Protein AF-L1KIN3-F1 (afdb_monomer_lite)

pLDDT: mean 89.86, std 9.61, range [47.56, 98.25]

Structure (mmCIF, N/CA/C/O backbone):
data_AF-L1KIN3-F1
#
_entry.id   AF-L1KIN3-F1
#
loop_
_atom_site.group_PDB
_atom_site.id
_atom_site.type_symbol
_atom_site.label_atom_id
_atom_site.label_alt_id
_atom_site.label_comp_id
_atom_site.label_asym_id
_atom_site.label_entity_id
_atom_site.label_seq_id
_atom_site.pdbx_PDB_ins_code
_atom_site.Cartn_x
_atom_site.Cartn_y
_atom_site.Cartn_z
_atom_site.occupancy
_atom_site.B_iso_or_equiv
_atom_site.auth_seq_id
_atom_site.auth_comp_id
_atom_site.auth_asym_id
_atom_site.auth_atom_id
_atom_site.pdbx_PDB_model_num
ATOM 1 N N . MET A 1 1 ? 6.961 -9.153 -15.452 1.00 89.31 1 MET A N 1
ATOM 2 C CA . MET A 1 1 ? 6.261 -7.986 -14.865 1.00 89.31 1 MET A CA 1
ATOM 3 C C . MET A 1 1 ? 5.509 -8.461 -13.636 1.00 89.31 1 MET A C 1
ATOM 5 O O . MET A 1 1 ? 5.153 -9.629 -13.613 1.00 89.31 1 MET A O 1
ATOM 9 N N . GLY A 1 2 ? 5.300 -7.608 -12.638 1.00 93.62 2 GLY A N 1
ATOM 10 C CA . GLY A 1 2 ? 4.578 -7.949 -11.410 1.00 93.62 2 GLY A CA 1
ATOM 11 C C . GLY A 1 2 ? 3.901 -6.726 -10.807 1.00 93.62 2 GLY A C 1
ATOM 12 O O . GLY A 1 2 ? 4.064 -5.620 -11.325 1.00 93.62 2 GLY A O 1
ATOM 13 N N . LEU A 1 3 ? 3.156 -6.924 -9.722 1.00 95.62 3 LEU A N 1
ATOM 14 C CA . LEU A 1 3 ? 2.442 -5.856 -9.015 1.00 95.62 3 LEU A CA 1
ATOM 15 C C . LEU A 1 3 ? 3.084 -5.585 -7.653 1.00 95.62 3 LEU A C 1
ATOM 17 O O . LEU A 1 3 ? 3.483 -6.518 -6.965 1.00 95.62 3 LEU A O 1
ATOM 21 N N . CYS A 1 4 ? 3.173 -4.317 -7.254 1.00 94.62 4 CYS A N 1
ATOM 22 C CA . CYS A 1 4 ? 3.754 -3.900 -5.978 1.00 94.62 4 CYS A CA 1
ATOM 23 C C . CYS A 1 4 ? 2.910 -2.772 -5.364 1.00 94.62 4 CYS A C 1
ATOM 25 O O . CYS A 1 4 ? 2.928 -1.650 -5.865 1.00 94.62 4 CYS A O 1
ATOM 27 N N . SER A 1 5 ? 2.147 -3.050 -4.305 1.00 93.31 5 SER A N 1
ATOM 28 C CA . SER A 1 5 ? 1.180 -2.096 -3.734 1.00 93.31 5 SER A CA 1
ATOM 29 C C . SER A 1 5 ? 0.993 -2.269 -2.222 1.00 93.31 5 SER A C 1
ATOM 31 O O . SER A 1 5 ? 1.388 -3.279 -1.642 1.00 93.31 5 SER A O 1
ATOM 33 N N . ASP A 1 6 ? 0.371 -1.275 -1.584 1.00 91.81 6 ASP A N 1
ATOM 34 C CA . ASP A 1 6 ? -0.188 -1.406 -0.231 1.00 91.81 6 ASP A CA 1
ATOM 35 C C . ASP A 1 6 ? -1.446 -2.298 -0.181 1.00 91.81 6 ASP A C 1
ATOM 37 O O . ASP A 1 6 ? -1.851 -2.807 0.862 1.00 91.81 6 ASP A O 1
ATOM 41 N N . SER A 1 7 ? -2.074 -2.535 -1.327 1.00 93.19 7 SER A N 1
ATOM 42 C CA . SER A 1 7 ? -3.281 -3.353 -1.405 1.00 93.19 7 SER A CA 1
ATOM 43 C C . SER A 1 7 ? -3.020 -4.809 -0.974 1.00 93.19 7 SER A C 1
ATOM 45 O O . SER A 1 7 ? -1.890 -5.297 -1.119 1.00 93.19 7 SER A O 1
ATOM 47 N N . PRO A 1 8 ? -4.037 -5.531 -0.465 1.00 95.06 8 PRO A N 1
ATOM 48 C CA . PRO A 1 8 ? -3.860 -6.921 -0.065 1.00 95.06 8 PRO A CA 1
ATOM 49 C C . PRO A 1 8 ? -3.711 -7.853 -1.282 1.00 95.06 8 PRO A C 1
ATOM 51 O O . PRO A 1 8 ? -3.998 -7.488 -2.428 1.00 95.06 8 PRO A O 1
ATOM 54 N N . LEU A 1 9 ? -3.162 -9.045 -1.038 1.00 95.88 9 LEU A N 1
ATOM 55 C CA . LEU A 1 9 ? -2.659 -9.943 -2.084 1.00 95.88 9 LEU A CA 1
ATOM 56 C C . LEU A 1 9 ? -3.759 -10.396 -3.052 1.00 95.88 9 LEU A C 1
ATOM 58 O O . LEU A 1 9 ? -3.545 -10.433 -4.264 1.00 95.88 9 LEU A O 1
ATOM 62 N N . GLU A 1 10 ? -4.921 -10.757 -2.525 1.00 94.62 10 GLU A N 1
ATOM 63 C CA . GLU A 1 10 ? -6.049 -11.289 -3.285 1.00 94.62 10 GLU A CA 1
ATOM 64 C C . GLU A 1 10 ? -6.550 -10.267 -4.310 1.00 94.62 10 GLU A C 1
ATOM 66 O O . GLU A 1 10 ? -6.712 -10.592 -5.484 1.00 94.62 10 GLU A O 1
ATOM 71 N N . GLN A 1 11 ? -6.682 -9.008 -3.898 1.00 94.56 11 GLN A N 1
ATOM 72 C CA . GLN A 1 11 ? -7.136 -7.910 -4.748 1.00 94.56 11 GLN A CA 1
ATOM 73 C C . GLN A 1 11 ? -6.124 -7.611 -5.858 1.00 94.56 11 GLN A C 1
ATOM 75 O O . GLN A 1 11 ? -6.509 -7.347 -6.996 1.00 94.56 11 GLN A O 1
ATOM 80 N N . LEU A 1 12 ? -4.825 -7.696 -5.555 1.00 95.81 12 LEU A N 1
ATOM 81 C CA . LEU A 1 12 ? -3.773 -7.535 -6.560 1.00 95.81 12 LEU A CA 1
ATOM 82 C C . LEU A 1 12 ? -3.743 -8.695 -7.555 1.00 95.81 12 LEU A C 1
ATOM 84 O O . LEU A 1 12 ? -3.557 -8.460 -8.746 1.00 95.81 12 LEU A O 1
ATOM 88 N N . ARG A 1 13 ? -3.957 -9.935 -7.108 1.00 95.06 13 ARG A N 1
ATOM 89 C CA . ARG A 1 13 ? -4.065 -11.094 -8.006 1.00 95.06 13 ARG A CA 1
ATOM 90 C C . ARG A 1 13 ? -5.257 -10.955 -8.950 1.00 95.06 13 ARG A C 1
ATOM 92 O O . ARG A 1 13 ? -5.101 -11.147 -10.155 1.00 95.06 13 ARG A O 1
ATOM 99 N N . ASP A 1 14 ? -6.414 -10.561 -8.425 1.00 93.50 14 ASP A N 1
ATOM 100 C CA . ASP A 1 14 ? -7.606 -10.317 -9.238 1.00 93.50 14 ASP A CA 1
ATOM 101 C C . ASP A 1 14 ? -7.396 -9.183 -10.242 1.00 93.50 14 ASP A C 1
ATOM 103 O O . ASP A 1 14 ? -7.720 -9.336 -11.423 1.00 93.50 14 ASP A O 1
ATOM 107 N N . PHE A 1 15 ? -6.789 -8.076 -9.806 1.00 93.25 15 PHE A N 1
ATOM 108 C CA . PHE A 1 15 ? -6.446 -6.970 -10.693 1.00 93.25 15 PHE A CA 1
ATOM 109 C C . PHE A 1 15 ? -5.459 -7.398 -11.787 1.00 93.25 15 PHE A C 1
ATOM 111 O O . PHE A 1 15 ? -5.701 -7.134 -12.962 1.00 93.25 15 PHE A O 1
ATOM 118 N N . GLY A 1 16 ? -4.385 -8.110 -11.434 1.00 94.44 16 GLY A N 1
ATOM 119 C CA . GLY A 1 16 ? -3.384 -8.604 -12.383 1.00 94.44 16 GLY A CA 1
ATOM 120 C C . GLY A 1 16 ? -3.983 -9.516 -13.452 1.00 94.44 16 GLY A C 1
ATOM 121 O O . GLY A 1 16 ? -3.697 -9.348 -14.639 1.00 94.44 16 GLY A O 1
ATOM 122 N N . ARG A 1 17 ? -4.896 -10.410 -13.059 1.00 94.62 17 ARG A N 1
ATOM 123 C CA . ARG A 1 17 ? -5.674 -11.229 -13.997 1.00 94.62 17 ARG A CA 1
ATOM 124 C C . ARG A 1 17 ? -6.559 -10.370 -14.901 1.00 94.62 17 ARG A C 1
ATOM 126 O O . ARG A 1 17 ? -6.579 -10.580 -16.113 1.00 94.62 17 ARG A O 1
ATOM 133 N N . HIS A 1 18 ? -7.250 -9.372 -14.345 1.00 92.81 18 HIS A N 1
ATOM 134 C CA . HIS A 1 18 ? -8.103 -8.455 -15.109 1.00 92.81 18 HIS A CA 1
ATOM 135 C C . HIS A 1 18 ? -7.325 -7.704 -16.202 1.00 92.81 18 HIS A C 1
ATOM 137 O O . HIS A 1 18 ? -7.798 -7.599 -17.336 1.00 92.81 18 HIS A O 1
ATOM 143 N N . ILE A 1 19 ? -6.103 -7.255 -15.899 1.00 92.00 19 ILE A N 1
ATOM 144 C CA . ILE A 1 19 ? -5.209 -6.596 -16.867 1.00 92.00 19 ILE A CA 1
ATOM 145 C C . ILE A 1 19 ? -4.355 -7.578 -17.688 1.00 92.00 19 ILE A C 1
ATOM 147 O O . ILE A 1 19 ? -3.466 -7.152 -18.422 1.00 92.00 19 ILE A O 1
ATOM 151 N N . ARG A 1 20 ? -4.645 -8.884 -17.607 1.00 93.81 20 ARG A N 1
ATOM 152 C CA . ARG A 1 20 ? -4.018 -9.960 -18.394 1.00 93.81 20 ARG A CA 1
ATOM 153 C C . ARG A 1 20 ? -2.513 -10.140 -18.152 1.00 93.81 20 ARG A C 1
ATOM 155 O O . ARG A 1 20 ? -1.783 -10.475 -19.082 1.00 93.81 20 ARG A O 1
ATOM 162 N N . LEU A 1 21 ? -2.046 -9.956 -16.915 1.00 92.31 21 LEU A N 1
ATOM 163 C CA . LEU A 1 21 ? -0.686 -10.363 -16.524 1.00 92.31 21 LEU A CA 1
ATOM 164 C C . LEU A 1 21 ? -0.515 -11.889 -16.447 1.00 92.31 21 LEU A C 1
ATOM 166 O O . LEU A 1 21 ? 0.617 -12.359 -16.502 1.00 92.31 21 LEU A O 1
ATOM 170 N N . GLY A 1 22 ? -1.616 -12.631 -16.330 1.00 92.94 22 GLY A N 1
ATOM 171 C CA . GLY A 1 22 ? -1.650 -14.088 -16.203 1.00 92.94 22 GLY A CA 1
ATOM 172 C C . GLY A 1 22 ? -2.675 -14.528 -15.160 1.00 92.94 22 GLY A C 1
ATOM 173 O O . GLY A 1 22 ? -3.383 -13.698 -14.579 1.00 92.94 22 GLY A O 1
ATOM 174 N N . GLU A 1 23 ? -2.749 -15.827 -14.914 1.00 91.81 23 GLU A N 1
ATOM 175 C CA . GLU A 1 23 ? -3.455 -16.385 -13.760 1.00 91.81 23 GLU A CA 1
ATOM 176 C C . GLU A 1 23 ? -2.693 -16.091 -12.450 1.00 91.81 23 GLU A C 1
ATOM 178 O O . GLU A 1 23 ? -1.485 -15.817 -12.464 1.00 91.81 23 GLU A O 1
ATOM 183 N N . PRO A 1 24 ? -3.365 -16.130 -11.281 1.00 83.88 24 PRO A N 1
ATOM 184 C CA . PRO A 1 24 ? -2.678 -16.044 -9.994 1.00 83.88 24 PRO A CA 1
ATOM 185 C C . PRO A 1 24 ? -1.533 -17.068 -9.914 1.00 83.88 24 PRO A C 1
ATOM 187 O O . PRO A 1 24 ? -1.736 -18.221 -10.279 1.00 83.88 24 PRO A O 1
ATOM 190 N N . ALA A 1 25 ? -0.367 -16.652 -9.402 1.00 82.56 25 ALA A N 1
ATOM 191 C CA . ALA A 1 25 ? 0.921 -17.373 -9.397 1.00 82.56 25 ALA A CA 1
ATOM 192 C C . ALA A 1 25 ? 1.778 -17.293 -10.680 1.00 82.56 25 ALA A C 1
ATOM 194 O O . ALA A 1 25 ? 2.958 -17.636 -10.614 1.00 82.56 25 ALA A O 1
ATOM 195 N N . GLU A 1 26 ? 1.263 -16.795 -11.811 1.00 89.88 26 GLU A N 1
ATOM 196 C CA . GLU A 1 26 ? 2.063 -16.628 -13.045 1.00 89.88 26 GLU A CA 1
ATOM 197 C C . GLU A 1 26 ? 2.862 -15.315 -13.087 1.00 89.88 26 GLU A C 1
ATOM 199 O O . GLU A 1 26 ? 3.777 -15.151 -13.895 1.00 89.88 26 GLU A O 1
ATOM 204 N N . PHE A 1 27 ? 2.543 -14.375 -12.199 1.00 92.88 27 PHE A N 1
ATOM 205 C CA . PHE A 1 27 ? 3.253 -13.110 -12.044 1.00 92.88 27 PHE A CA 1
ATOM 206 C C . PHE A 1 27 ? 3.533 -12.833 -10.561 1.00 92.88 27 PHE A C 1
ATOM 208 O O . PHE A 1 27 ? 2.703 -13.154 -9.708 1.00 92.88 27 PHE A O 1
ATOM 215 N N . PRO A 1 28 ? 4.685 -12.222 -10.226 1.00 93.50 28 PRO A N 1
ATOM 216 C CA . PRO A 1 28 ? 5.005 -11.898 -8.847 1.00 93.50 28 PRO A CA 1
ATOM 217 C C . PRO A 1 28 ? 4.139 -10.749 -8.322 1.00 93.50 28 PRO A C 1
ATOM 219 O O . PRO A 1 28 ? 3.861 -9.775 -9.033 1.00 93.50 28 PRO A O 1
ATOM 222 N N . VAL A 1 29 ? 3.774 -10.834 -7.044 1.00 96.12 29 VAL A N 1
ATOM 223 C CA . VAL A 1 29 ? 3.043 -9.792 -6.318 1.00 96.12 29 VAL A CA 1
ATOM 224 C C . VAL A 1 29 ? 3.771 -9.454 -5.024 1.00 96.12 29 VAL A C 1
ATOM 226 O O . VAL A 1 29 ? 4.114 -10.333 -4.242 1.00 96.12 29 VAL A O 1
ATOM 229 N N . VAL A 1 30 ? 3.968 -8.166 -4.773 1.00 95.56 30 VAL A N 1
ATOM 230 C CA . VAL A 1 30 ? 4.396 -7.605 -3.492 1.00 95.56 30 VAL A CA 1
ATOM 231 C C . VAL A 1 30 ? 3.216 -6.804 -2.939 1.00 95.56 30 VAL A C 1
ATOM 233 O O . VAL A 1 30 ? 2.854 -5.758 -3.473 1.00 95.56 30 VAL A O 1
ATOM 236 N N . ALA A 1 31 ? 2.577 -7.327 -1.900 1.00 95.50 31 ALA A N 1
ATOM 237 C CA . ALA A 1 31 ? 1.342 -6.814 -1.317 1.00 95.50 31 ALA A CA 1
ATOM 238 C C . ALA A 1 31 ? 1.585 -6.196 0.066 1.00 95.50 31 ALA A C 1
ATOM 240 O O . ALA A 1 31 ? 2.647 -6.388 0.671 1.00 95.50 31 ALA A O 1
ATOM 241 N N . GLU A 1 32 ? 0.584 -5.477 0.579 1.00 94.38 32 GLU A N 1
ATOM 242 C CA . GLU A 1 32 ? 0.595 -4.893 1.930 1.00 94.38 32 GLU A CA 1
ATOM 243 C C . GLU A 1 32 ? 1.873 -4.090 2.204 1.00 94.38 32 GLU A C 1
ATOM 245 O O . GLU A 1 32 ? 2.539 -4.240 3.231 1.00 94.38 32 GLU A O 1
ATOM 250 N N . ASN A 1 33 ? 2.259 -3.297 1.205 1.00 91.88 33 ASN A N 1
ATOM 251 C CA . ASN A 1 33 ? 3.410 -2.408 1.206 1.00 91.88 33 ASN A CA 1
ATOM 252 C C . ASN A 1 33 ? 4.730 -3.159 1.430 1.00 91.88 33 ASN A C 1
ATOM 254 O O . ASN A 1 33 ? 5.670 -2.614 1.994 1.00 91.88 33 ASN A O 1
ATOM 258 N N . GLY A 1 34 ? 4.814 -4.414 0.981 1.00 93.19 34 GLY A N 1
ATOM 259 C CA . GLY A 1 34 ? 5.998 -5.263 1.103 1.00 93.19 34 GLY A CA 1
ATOM 260 C C . GLY A 1 34 ? 5.939 -6.302 2.218 1.00 93.19 34 GLY A C 1
ATOM 261 O O . GLY A 1 34 ? 6.861 -7.112 2.307 1.00 93.19 34 GLY A O 1
ATOM 262 N N . ASN A 1 35 ? 4.887 -6.325 3.039 1.00 94.06 35 ASN A N 1
ATOM 263 C CA . ASN A 1 35 ? 4.774 -7.281 4.145 1.00 94.06 35 ASN A CA 1
ATOM 264 C C . ASN A 1 35 ? 4.450 -8.700 3.677 1.00 94.06 35 ASN A C 1
ATOM 266 O O . ASN A 1 35 ? 4.802 -9.665 4.359 1.00 94.06 35 ASN A O 1
ATOM 270 N N . VAL A 1 36 ? 3.805 -8.832 2.520 1.00 95.88 36 VAL A N 1
ATOM 271 C CA . VAL A 1 36 ? 3.437 -10.112 1.914 1.00 95.88 36 VAL A CA 1
ATOM 272 C C . VAL A 1 36 ? 3.968 -10.141 0.489 1.00 95.88 36 VAL A C 1
ATOM 274 O O . VAL A 1 36 ? 3.872 -9.154 -0.235 1.00 95.88 36 VAL A O 1
ATOM 277 N N . ALA A 1 37 ? 4.522 -11.271 0.068 1.00 94.75 37 ALA A N 1
ATOM 278 C CA . ALA A 1 37 ? 4.912 -11.482 -1.317 1.00 94.75 37 ALA A CA 1
ATOM 279 C C . ALA A 1 37 ? 4.418 -12.836 -1.821 1.00 94.75 37 ALA A C 1
ATOM 281 O O . ALA A 1 37 ? 4.389 -13.810 -1.073 1.00 94.75 37 ALA A O 1
ATOM 282 N N . ASP A 1 38 ? 4.052 -12.886 -3.091 1.00 94.50 38 ASP A N 1
ATOM 283 C CA . ASP A 1 38 ? 3.778 -14.094 -3.855 1.00 94.50 38 ASP A CA 1
ATOM 284 C C . ASP A 1 38 ? 4.759 -14.145 -5.019 1.00 94.50 38 ASP A C 1
ATOM 286 O O . ASP A 1 38 ? 4.735 -13.283 -5.897 1.00 94.50 38 ASP A O 1
ATOM 290 N N . ILE A 1 39 ? 5.682 -15.100 -4.977 1.00 89.25 39 ILE A N 1
ATOM 291 C CA . ILE A 1 39 ? 6.779 -15.217 -5.940 1.00 89.25 39 ILE A CA 1
ATOM 292 C C . ILE A 1 39 ? 6.893 -16.681 -6.313 1.00 89.25 39 ILE A C 1
ATOM 294 O O . ILE A 1 39 ? 6.961 -17.533 -5.427 1.00 89.25 39 ILE A O 1
ATOM 298 N N . ASP A 1 40 ? 6.870 -16.969 -7.614 1.00 86.69 40 ASP A N 1
ATOM 299 C CA . ASP A 1 40 ? 6.848 -18.333 -8.153 1.00 86.69 40 ASP A CA 1
ATOM 300 C C . ASP A 1 40 ? 5.709 -19.184 -7.546 1.00 86.69 40 ASP A C 1
ATOM 302 O O . ASP A 1 40 ? 5.870 -20.364 -7.229 1.00 86.69 40 ASP A O 1
ATOM 306 N N . GLY A 1 41 ? 4.559 -18.541 -7.304 1.00 88.44 41 GLY A N 1
ATOM 307 C CA . GLY A 1 41 ? 3.372 -19.131 -6.678 1.00 88.44 41 GLY A CA 1
ATOM 308 C C . GLY A 1 41 ? 3.484 -19.421 -5.180 1.00 88.44 41 GLY A C 1
ATOM 309 O O . GLY A 1 41 ? 2.577 -20.026 -4.601 1.00 88.44 41 GLY A O 1
ATOM 310 N N . GLN A 1 42 ? 4.583 -19.025 -4.539 1.00 91.88 42 GLN A N 1
ATOM 311 C CA . GLN A 1 42 ? 4.804 -19.213 -3.110 1.00 91.88 42 GLN A CA 1
ATOM 312 C C . GLN A 1 42 ? 4.473 -17.935 -2.348 1.00 91.88 42 GLN A C 1
ATOM 314 O O . GLN A 1 42 ? 5.221 -16.955 -2.386 1.00 91.88 42 GLN A O 1
ATOM 319 N N . VAL A 1 43 ? 3.386 -17.984 -1.577 1.00 95.19 43 VAL A N 1
ATOM 320 C CA . VAL A 1 43 ? 2.998 -16.868 -0.714 1.00 95.19 43 VAL A CA 1
ATOM 321 C C . VAL A 1 43 ? 3.788 -16.891 0.587 1.00 95.19 43 VAL A C 1
ATOM 323 O O . VAL A 1 43 ? 3.795 -17.887 1.310 1.00 95.19 43 VAL A O 1
ATOM 326 N N . ARG A 1 44 ? 4.419 -15.765 0.918 1.00 94.25 44 ARG A N 1
ATOM 327 C CA . ARG A 1 44 ? 5.220 -15.576 2.128 1.00 94.25 44 ARG A CA 1
ATOM 328 C C . ARG A 1 44 ? 4.836 -14.284 2.830 1.00 94.25 44 ARG A C 1
ATOM 330 O O . ARG A 1 44 ? 4.745 -13.230 2.205 1.00 94.25 44 ARG A O 1
ATOM 337 N N . VAL A 1 45 ? 4.678 -14.361 4.148 1.00 95.12 45 VAL A N 1
ATOM 338 C CA . VAL A 1 45 ? 4.667 -13.179 5.015 1.00 95.12 45 VAL A CA 1
ATOM 339 C C . VAL A 1 45 ? 6.121 -12.837 5.326 1.00 95.12 45 VAL A C 1
ATOM 341 O O . VAL A 1 45 ? 6.798 -13.586 6.026 1.00 95.12 45 VAL A O 1
ATOM 344 N N . LEU A 1 46 ? 6.614 -11.743 4.752 1.00 92.00 46 LEU A N 1
ATOM 345 C CA . LEU A 1 46 ? 8.001 -11.290 4.881 1.00 92.00 46 LEU A CA 1
ATOM 346 C C . LEU A 1 46 ? 8.212 -10.433 6.129 1.00 92.00 46 LEU A C 1
ATOM 348 O O . LEU A 1 46 ? 9.263 -10.515 6.761 1.00 92.00 46 LEU A O 1
ATOM 352 N N . THR A 1 47 ? 7.199 -9.645 6.494 1.00 91.62 47 THR A N 1
ATOM 353 C CA . THR A 1 47 ? 7.214 -8.811 7.701 1.00 91.62 47 THR A CA 1
ATOM 354 C C . THR A 1 47 ? 5.978 -9.132 8.538 1.00 91.62 47 THR A C 1
ATOM 356 O O . THR A 1 47 ? 4.926 -8.535 8.319 1.00 91.62 47 THR A O 1
ATOM 359 N N . PRO A 1 48 ? 6.060 -10.100 9.467 1.00 92.62 48 PRO A N 1
ATOM 360 C CA . PRO A 1 48 ? 4.945 -10.438 10.343 1.00 92.62 48 PRO A CA 1
ATOM 361 C C . PRO A 1 48 ? 4.544 -9.258 11.233 1.00 92.62 48 PRO A C 1
ATOM 363 O O . PRO A 1 48 ? 5.403 -8.543 11.747 1.00 92.62 48 PRO A O 1
ATOM 366 N N . PHE A 1 49 ? 3.243 -9.094 11.472 1.00 95.00 49 PHE A N 1
ATOM 367 C CA . PHE A 1 49 ? 2.730 -8.090 12.401 1.00 95.00 49 PHE A CA 1
ATOM 368 C C . PHE A 1 49 ? 2.368 -8.748 13.735 1.00 95.00 49 PHE A C 1
ATOM 370 O O . PHE A 1 49 ? 1.242 -9.191 13.931 1.00 95.00 49 PHE A O 1
ATOM 377 N N . ALA A 1 50 ? 3.336 -8.836 14.652 1.00 94.50 50 ALA A N 1
ATOM 378 C CA . ALA A 1 50 ? 3.142 -9.517 15.936 1.00 94.50 50 ALA A CA 1
ATOM 379 C C . ALA A 1 50 ? 1.997 -8.911 16.770 1.00 94.50 50 ALA A C 1
ATOM 381 O O . ALA A 1 50 ? 1.223 -9.654 17.355 1.00 94.50 50 ALA A O 1
ATOM 382 N N . ALA A 1 51 ? 1.860 -7.581 16.752 1.00 94.88 51 ALA A N 1
ATOM 383 C CA . ALA A 1 51 ? 0.839 -6.840 17.494 1.00 94.88 51 ALA A CA 1
ATOM 384 C C . ALA A 1 51 ? -0.512 -6.695 16.756 1.00 94.88 51 ALA A C 1
ATOM 386 O O . ALA A 1 51 ? -1.304 -5.804 17.068 1.00 94.88 51 ALA A O 1
ATOM 387 N N . LEU A 1 52 ? -0.768 -7.500 15.717 1.00 95.50 52 LEU A N 1
ATOM 388 C CA . LEU A 1 52 ? -1.951 -7.352 14.861 1.00 95.50 52 LEU A CA 1
ATOM 389 C C . LEU A 1 52 ? -3.260 -7.403 15.665 1.00 95.50 52 LEU A C 1
ATOM 391 O O . LEU A 1 52 ? -4.165 -6.595 15.445 1.00 95.50 52 LEU A O 1
ATOM 395 N N . THR A 1 53 ? -3.360 -8.351 16.595 1.00 96.38 53 THR A N 1
ATOM 396 C CA . THR A 1 53 ? -4.565 -8.577 17.401 1.00 96.38 53 THR A CA 1
ATOM 397 C C . THR A 1 53 ? -4.791 -7.437 18.389 1.00 96.38 53 THR A C 1
ATOM 399 O O . THR A 1 53 ? -5.917 -6.960 18.547 1.00 96.38 53 THR A O 1
ATOM 402 N N . GLU A 1 54 ? -3.725 -6.963 19.022 1.00 97.31 54 GLU A N 1
ATOM 403 C CA . GLU A 1 54 ? -3.720 -5.867 19.985 1.00 97.31 54 GLU A CA 1
ATOM 404 C C . GLU A 1 54 ? -4.114 -4.556 19.306 1.00 97.31 54 GLU A C 1
ATOM 406 O O . GLU A 1 54 ? -5.012 -3.863 19.781 1.00 97.31 54 GLU A O 1
ATOM 411 N N . VAL A 1 55 ? -3.538 -4.264 18.136 1.00 97.31 55 VAL A N 1
ATOM 412 C CA . VAL A 1 55 ? -3.888 -3.087 17.329 1.00 97.31 55 VAL A CA 1
ATOM 413 C C . VAL A 1 55 ? -5.355 -3.126 16.913 1.00 97.31 55 VAL A C 1
ATOM 415 O O . VAL A 1 55 ? -6.065 -2.134 17.077 1.00 97.31 55 VAL A O 1
ATOM 418 N N . ARG A 1 56 ? -5.855 -4.267 16.415 1.00 97.94 56 ARG A N 1
ATOM 419 C CA . ARG A 1 56 ? -7.281 -4.405 16.066 1.00 97.94 56 ARG A CA 1
ATOM 420 C C . ARG A 1 56 ? -8.178 -4.199 17.289 1.00 97.94 56 ARG A C 1
ATOM 422 O O . ARG A 1 56 ? -9.204 -3.530 17.187 1.00 97.94 56 ARG A O 1
ATOM 429 N N . SER A 1 57 ? -7.775 -4.714 18.445 1.00 97.44 57 SER A N 1
ATOM 430 C CA . SER A 1 57 ? -8.515 -4.537 19.699 1.00 97.44 57 SER A CA 1
ATOM 431 C C . SER A 1 57 ? -8.540 -3.073 20.147 1.00 97.44 57 SER A C 1
ATOM 433 O O . SER A 1 57 ? -9.601 -2.567 20.512 1.00 97.44 57 SER A O 1
ATOM 435 N N . ALA A 1 58 ? -7.413 -2.362 20.049 1.00 97.38 58 ALA A N 1
ATOM 436 C CA . ALA A 1 58 ? -7.318 -0.939 20.373 1.00 97.38 58 ALA A CA 1
ATOM 437 C C . ALA A 1 58 ? -8.210 -0.080 19.461 1.00 97.38 58 ALA A C 1
ATOM 439 O O . ALA A 1 58 ? -8.945 0.784 19.943 1.00 97.38 58 ALA A O 1
ATOM 440 N N . VAL A 1 59 ? -8.217 -0.359 18.152 1.00 98.25 59 VAL A N 1
ATOM 441 C CA . VAL A 1 59 ? -9.105 0.318 17.191 1.00 98.25 59 VAL A CA 1
ATOM 442 C C . VAL A 1 59 ? -10.575 0.064 17.527 1.00 98.25 59 VAL A C 1
ATOM 444 O O . VAL A 1 59 ? -11.363 1.008 17.550 1.00 98.25 59 VAL A O 1
ATOM 447 N N . ALA A 1 60 ? -10.947 -1.185 17.819 1.00 98.25 60 ALA A N 1
ATOM 448 C CA . ALA A 1 60 ? -12.325 -1.541 18.153 1.00 98.25 60 ALA A CA 1
ATOM 449 C C . ALA A 1 60 ? -12.804 -0.865 19.449 1.00 98.25 60 ALA A C 1
ATOM 451 O O . ALA A 1 60 ? -13.920 -0.342 19.498 1.00 98.25 60 ALA A O 1
ATOM 452 N N . ALA A 1 61 ? -11.952 -0.818 20.477 1.00 97.81 61 ALA A N 1
ATOM 453 C CA . ALA A 1 61 ? -12.247 -0.123 21.727 1.00 97.81 61 ALA A CA 1
ATOM 454 C C . ALA A 1 61 ? -12.469 1.380 21.499 1.00 97.81 61 ALA A C 1
ATOM 456 O O . ALA A 1 61 ? -13.438 1.952 22.005 1.00 97.81 61 ALA A O 1
ATOM 457 N N . LEU A 1 62 ? -11.623 2.012 20.680 1.00 98.00 62 LEU A N 1
ATOM 458 C CA . LEU A 1 62 ? -11.779 3.422 20.337 1.00 98.00 62 LEU A CA 1
ATOM 459 C C . LEU A 1 62 ? -13.058 3.678 19.531 1.00 98.00 62 LEU A C 1
ATOM 461 O O . LEU A 1 62 ? -13.770 4.640 19.806 1.00 98.00 62 LEU A O 1
ATOM 465 N N . ALA A 1 63 ? -13.389 2.808 18.578 1.00 98.00 63 ALA A N 1
ATOM 466 C CA . ALA A 1 63 ? -14.617 2.933 17.799 1.00 98.00 63 ALA A CA 1
ATOM 467 C C . ALA A 1 63 ? -15.868 2.844 18.685 1.00 98.00 63 ALA A C 1
ATOM 469 O O . ALA A 1 63 ? -16.805 3.626 18.517 1.00 98.00 63 ALA A O 1
ATOM 470 N N . SER A 1 64 ? -15.849 1.955 19.685 1.00 97.62 64 SER A N 1
ATOM 471 C CA . SER A 1 64 ? -16.909 1.867 20.692 1.00 97.62 64 SER A CA 1
ATOM 472 C C . SER A 1 64 ? -17.040 3.155 21.508 1.00 97.62 64 SER A C 1
ATOM 474 O O . SER A 1 64 ? -18.160 3.563 21.805 1.00 97.62 64 SER A O 1
ATOM 476 N N . ALA A 1 65 ? -15.931 3.817 21.855 1.00 97.25 65 ALA A N 1
ATOM 477 C CA . ALA A 1 65 ? -15.958 5.104 22.558 1.00 97.25 65 ALA A CA 1
ATOM 478 C C . ALA A 1 65 ? -16.525 6.246 21.692 1.00 97.25 65 ALA A C 1
ATOM 480 O O . ALA A 1 65 ? -17.090 7.198 22.225 1.00 97.25 65 ALA A O 1
ATOM 481 N N . TYR A 1 66 ? -16.422 6.127 20.366 1.00 97.31 66 TYR A N 1
ATOM 482 C CA . TYR A 1 66 ? -17.050 7.025 19.389 1.00 97.31 66 TYR A CA 1
ATOM 483 C C . TYR A 1 66 ? -18.518 6.669 19.094 1.00 97.31 66 TYR A C 1
ATOM 485 O O . TYR A 1 66 ? -19.175 7.369 18.327 1.00 97.31 66 TYR A O 1
ATOM 493 N N . GLY A 1 67 ? -19.048 5.589 19.679 1.00 97.88 67 GLY A N 1
ATOM 494 C CA . GLY A 1 67 ? -20.408 5.118 19.413 1.00 97.88 67 GLY A CA 1
ATOM 495 C C . GLY A 1 67 ? -20.606 4.549 18.004 1.00 97.88 67 GLY A C 1
ATOM 496 O O . GLY A 1 67 ? -21.741 4.484 17.536 1.00 97.88 67 GLY A O 1
ATOM 497 N N . LEU A 1 68 ? -19.529 4.148 17.320 1.00 98.25 68 LEU A N 1
ATOM 498 C CA . LEU A 1 68 ? -19.597 3.605 15.963 1.00 98.25 68 LEU A CA 1
ATOM 499 C C . LEU A 1 68 ? -19.893 2.106 15.977 1.00 98.25 68 LEU A C 1
ATOM 501 O O . LEU A 1 68 ? -19.324 1.342 16.761 1.00 98.25 68 LEU A O 1
ATOM 505 N N . GLN A 1 69 ? -20.727 1.662 15.040 1.00 98.06 69 GLN A N 1
ATOM 506 C CA . GLN A 1 69 ? -21.012 0.242 14.851 1.00 98.06 69 GLN A CA 1
ATOM 507 C C . GLN A 1 69 ? -20.012 -0.392 13.888 1.00 98.06 69 GLN A C 1
ATOM 509 O O . GLN A 1 69 ? -19.750 0.132 12.804 1.00 98.06 69 GLN A O 1
ATOM 514 N N . GLN A 1 70 ? -19.480 -1.556 14.252 1.00 97.88 70 GLN A N 1
ATOM 515 C CA . GLN A 1 70 ? -18.629 -2.302 13.335 1.00 97.88 70 GLN A CA 1
ATOM 516 C C . GLN A 1 70 ? -19.464 -2.855 12.167 1.00 97.88 70 GLN A C 1
ATOM 518 O O . GLN A 1 70 ? -20.558 -3.397 12.345 1.00 97.88 70 GLN A O 1
ATOM 523 N N . ALA A 1 71 ? -18.959 -2.684 10.953 1.00 97.25 71 ALA A N 1
ATOM 524 C CA . ALA A 1 71 ? -19.434 -3.333 9.744 1.00 97.25 71 ALA A CA 1
ATOM 525 C C . ALA A 1 71 ? -18.543 -4.522 9.378 1.00 97.25 71 ALA A C 1
ATOM 527 O O . ALA A 1 71 ? -17.455 -4.695 9.934 1.00 97.25 71 ALA A O 1
ATOM 528 N N . ASP A 1 72 ? -19.024 -5.332 8.435 1.00 96.00 72 ASP A N 1
ATOM 529 C CA . ASP A 1 72 ? -18.233 -6.4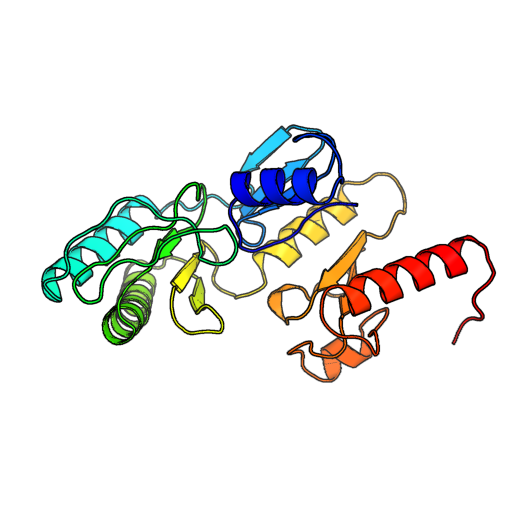16 7.865 1.00 96.00 72 ASP A CA 1
ATOM 530 C C . ASP A 1 72 ? -16.937 -5.871 7.261 1.00 96.00 72 ASP A C 1
ATOM 532 O O . ASP A 1 72 ? -16.857 -4.704 6.857 1.00 96.00 72 ASP A O 1
ATOM 536 N N . GLU A 1 73 ? -15.908 -6.717 7.211 1.00 95.88 73 GLU A N 1
ATOM 537 C CA . GLU A 1 73 ? -14.659 -6.329 6.570 1.00 95.88 73 GLU A CA 1
ATOM 538 C C . GLU A 1 73 ? -14.914 -5.920 5.117 1.00 95.88 73 GLU A C 1
ATOM 540 O O . GLU A 1 73 ? -15.651 -6.580 4.384 1.00 95.88 73 GLU A O 1
ATOM 545 N N . THR A 1 74 ? -14.293 -4.821 4.695 1.00 94.94 74 THR A N 1
ATOM 546 C CA . THR A 1 74 ? -14.529 -4.237 3.373 1.00 94.94 74 THR A CA 1
ATOM 547 C C . THR A 1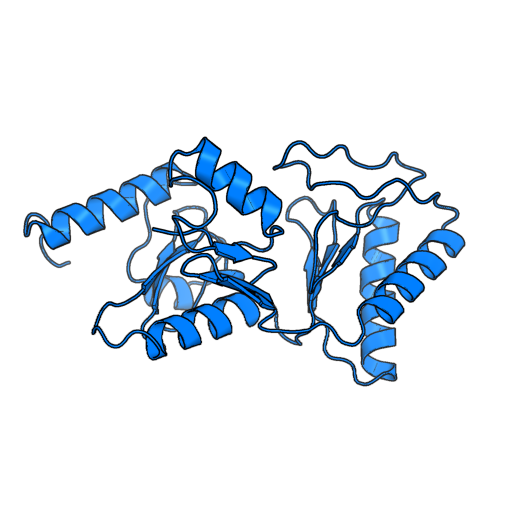 74 ? -13.256 -4.175 2.551 1.00 94.94 74 THR A C 1
ATOM 549 O O . THR A 1 74 ? -12.149 -4.006 3.062 1.00 94.94 74 THR A O 1
ATOM 552 N N . LEU A 1 75 ? -13.418 -4.272 1.238 1.00 92.44 75 LEU A N 1
ATOM 553 C CA . LEU A 1 75 ? -12.380 -3.894 0.291 1.00 92.44 75 LEU A CA 1
ATOM 554 C C . LEU A 1 75 ? -12.234 -2.367 0.261 1.00 92.44 75 LEU A C 1
ATOM 556 O O . LEU A 1 75 ? -13.146 -1.632 0.653 1.00 92.44 75 LEU A O 1
ATOM 560 N N . ALA A 1 76 ? -11.096 -1.891 -0.237 1.00 86.88 76 ALA A N 1
ATOM 561 C CA . ALA A 1 76 ? -10.948 -0.479 -0.555 1.00 86.88 76 ALA A CA 1
ATOM 562 C C . ALA A 1 76 ? -11.797 -0.115 -1.800 1.00 86.88 76 ALA A C 1
ATOM 564 O O . ALA A 1 76 ? -12.040 -0.989 -2.644 1.00 86.88 76 ALA A O 1
ATOM 565 N N . PRO A 1 77 ? -12.283 1.136 -1.927 1.00 85.75 77 PRO A N 1
ATOM 566 C CA . PRO A 1 77 ? -13.174 1.548 -3.018 1.00 85.75 77 PRO A CA 1
ATOM 567 C C . PRO A 1 77 ? -12.624 1.288 -4.423 1.00 85.75 77 PRO A C 1
ATOM 569 O O . PRO A 1 77 ? -13.375 0.911 -5.320 1.00 85.75 77 PRO A O 1
ATOM 572 N N . GLU A 1 78 ? -11.315 1.430 -4.612 1.00 83.81 78 GLU A N 1
ATOM 573 C CA . GLU A 1 78 ? -10.620 1.178 -5.877 1.00 83.81 78 GLU A CA 1
ATOM 574 C C . GLU A 1 78 ? -10.670 -0.296 -6.321 1.00 83.81 78 GLU A C 1
ATOM 576 O O . GLU A 1 78 ? -10.472 -0.591 -7.496 1.00 83.81 78 GLU A O 1
ATOM 581 N N . PHE A 1 79 ? -11.018 -1.212 -5.412 1.00 86.25 79 PHE A N 1
ATOM 582 C CA . PHE A 1 79 ? -11.281 -2.627 -5.696 1.00 86.25 79 PHE A CA 1
ATOM 583 C C . PHE A 1 79 ? -12.778 -2.973 -5.629 1.00 86.25 79 PHE A C 1
ATOM 585 O O . PHE A 1 79 ? -13.142 -4.131 -5.438 1.00 86.25 79 PHE A O 1
ATOM 592 N N . GLY A 1 80 ? -13.659 -1.974 -5.753 1.00 87.19 80 GLY A N 1
ATOM 593 C CA . GLY A 1 80 ? -15.113 -2.157 -5.718 1.00 87.19 80 GLY A CA 1
ATOM 594 C C . GLY A 1 80 ? -15.705 -2.288 -4.312 1.00 87.19 80 GLY A C 1
ATOM 595 O O . GLY A 1 80 ? -16.861 -2.684 -4.173 1.00 87.19 80 GLY A O 1
ATOM 596 N N . GLY A 1 81 ? -14.937 -1.970 -3.265 1.00 88.12 81 GLY A N 1
ATOM 597 C CA . GLY A 1 81 ? -15.425 -1.962 -1.889 1.00 88.12 81 GLY A CA 1
ATOM 598 C C . GLY A 1 81 ? -16.441 -0.855 -1.608 1.00 88.12 81 GLY A C 1
ATOM 599 O O . GLY A 1 81 ? -16.381 0.233 -2.184 1.00 88.12 81 GLY A O 1
ATOM 600 N N . ILE A 1 82 ? -17.364 -1.117 -0.681 1.00 88.81 82 ILE A N 1
ATOM 601 C CA . ILE A 1 82 ? -18.381 -0.150 -0.260 1.00 88.81 82 ILE A CA 1
ATOM 602 C C . ILE A 1 82 ? -17.966 0.428 1.087 1.00 88.81 82 ILE A C 1
ATOM 604 O O . ILE A 1 82 ? -17.737 -0.301 2.049 1.00 88.81 82 ILE A O 1
ATOM 608 N N . ARG A 1 83 ? -17.888 1.757 1.172 1.00 85.38 83 ARG A N 1
ATOM 609 C CA . ARG A 1 83 ? -17.532 2.413 2.431 1.00 85.38 83 ARG A CA 1
ATOM 610 C C . ARG A 1 83 ? -18.603 2.170 3.499 1.00 85.38 83 ARG A C 1
ATOM 612 O O . ARG A 1 83 ? -19.793 2.219 3.176 1.00 85.38 83 ARG A O 1
ATOM 619 N N . PRO A 1 84 ? -18.200 1.992 4.769 1.00 92.25 84 PRO A N 1
ATOM 620 C CA . PRO A 1 84 ? -19.138 2.029 5.880 1.00 92.25 84 PRO A CA 1
ATOM 621 C C . PRO A 1 84 ? -19.926 3.346 5.890 1.00 92.25 84 PRO A C 1
ATOM 623 O O . PRO A 1 84 ? -19.422 4.390 5.469 1.00 92.25 84 PRO A O 1
ATOM 626 N N . GLY A 1 85 ? -21.170 3.285 6.372 1.00 90.75 85 GLY A N 1
ATOM 627 C CA . GLY A 1 85 ? -21.992 4.471 6.611 1.00 90.75 85 GLY A CA 1
ATOM 628 C C . GLY A 1 85 ? -21.370 5.425 7.646 1.00 90.75 85 GLY A C 1
ATOM 629 O O . GLY A 1 85 ? -20.402 5.063 8.314 1.00 90.75 85 GLY A O 1
ATOM 630 N N . PRO A 1 86 ? -21.916 6.643 7.801 1.00 92.25 86 PRO A N 1
ATOM 631 C CA . PRO A 1 86 ? -21.343 7.680 8.667 1.00 92.25 86 PRO A CA 1
ATOM 632 C C . PRO A 1 86 ? -21.297 7.309 10.160 1.00 92.25 86 PRO A C 1
ATOM 634 O O . PRO A 1 86 ? -20.516 7.884 10.906 1.00 92.25 86 PRO A O 1
ATOM 637 N N . ASP A 1 87 ? -22.116 6.357 10.594 1.00 95.94 87 ASP A N 1
ATOM 638 C CA . ASP A 1 87 ? -22.214 5.814 11.952 1.00 95.94 87 ASP A CA 1
ATOM 639 C C . ASP A 1 87 ? -21.494 4.461 12.111 1.00 95.94 87 ASP A C 1
ATOM 641 O O . ASP A 1 87 ? -21.636 3.775 13.129 1.00 95.94 87 ASP A O 1
ATOM 645 N N . ARG A 1 88 ? -20.721 4.051 11.097 1.00 97.56 88 ARG A N 1
ATOM 646 C CA . ARG A 1 88 ? -20.081 2.736 11.034 1.00 97.56 88 ARG A CA 1
ATOM 647 C C . ARG A 1 88 ? -18.591 2.828 10.740 1.00 97.56 88 ARG A C 1
ATOM 649 O O . ARG A 1 88 ? -18.094 3.792 10.166 1.00 97.56 88 ARG A O 1
ATOM 656 N N . TRP A 1 89 ? -17.882 1.767 11.091 1.00 97.81 89 TRP A N 1
ATOM 657 C CA . TRP A 1 89 ? -16.470 1.576 10.768 1.00 97.81 89 TRP A CA 1
ATOM 658 C C . TRP A 1 89 ? -16.215 0.122 10.362 1.00 97.81 89 TRP A C 1
ATOM 660 O O . TRP A 1 89 ? -17.021 -0.753 10.668 1.00 97.81 89 TRP A O 1
ATOM 670 N N . ALA A 1 90 ? -15.115 -0.158 9.670 1.00 97.94 90 ALA A N 1
ATOM 671 C CA . ALA A 1 90 ? -14.752 -1.517 9.266 1.00 97.94 90 ALA A CA 1
ATOM 672 C C . ALA A 1 90 ? -13.238 -1.713 9.215 1.00 97.94 90 ALA A C 1
ATOM 674 O O . ALA A 1 90 ? -12.480 -0.766 8.988 1.00 97.94 90 ALA A O 1
ATOM 675 N N . PHE A 1 91 ? -12.806 -2.966 9.347 1.00 97.81 91 PHE A N 1
ATOM 676 C CA . PHE A 1 91 ? -11.462 -3.361 8.943 1.00 97.81 91 PHE A CA 1
ATOM 677 C C . PHE A 1 91 ? -11.401 -3.644 7.440 1.00 97.81 91 PHE A C 1
ATOM 679 O O . PHE A 1 91 ? -12.393 -4.019 6.816 1.00 97.81 91 PHE A O 1
ATOM 686 N N . GLY A 1 92 ? -10.215 -3.475 6.862 1.00 96.12 92 GLY A N 1
ATOM 687 C CA . GLY A 1 92 ? -9.928 -3.913 5.503 1.00 96.12 92 GLY A CA 1
ATOM 688 C C . GLY A 1 92 ? -9.872 -5.432 5.400 1.00 96.12 92 GLY A C 1
ATOM 689 O O . GLY A 1 92 ? -9.172 -6.072 6.183 1.00 96.12 92 GLY A O 1
ATOM 690 N N . ALA A 1 93 ? -10.570 -5.988 4.416 1.00 95.31 93 ALA A N 1
ATOM 691 C CA . ALA A 1 93 ? -10.598 -7.422 4.161 1.00 95.31 93 ALA A CA 1
ATOM 692 C C . ALA A 1 93 ? -9.276 -7.940 3.568 1.00 95.31 93 ALA A C 1
ATOM 694 O O . ALA A 1 93 ? -8.585 -7.242 2.819 1.00 95.31 93 ALA A O 1
ATOM 695 N N . ASN A 1 94 ? -8.975 -9.211 3.850 1.00 94.62 94 ASN A N 1
ATOM 696 C CA . ASN A 1 94 ? -7.865 -9.994 3.284 1.00 94.62 94 ASN A CA 1
ATOM 697 C C . ASN A 1 94 ? -6.442 -9.492 3.604 1.00 94.62 94 ASN A C 1
ATOM 699 O O . ASN A 1 94 ? -5.483 -9.936 2.977 1.00 94.62 94 ASN A O 1
ATOM 703 N N . ARG A 1 95 ? -6.263 -8.597 4.584 1.00 95.31 95 ARG A N 1
ATOM 704 C CA . ARG A 1 95 ? -4.918 -8.230 5.057 1.00 95.31 95 ARG A CA 1
ATOM 705 C C . ARG A 1 95 ? -4.373 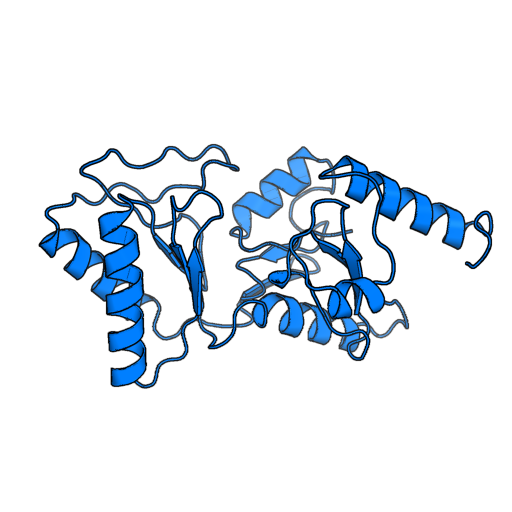-9.287 6.015 1.00 95.31 95 ARG A C 1
ATOM 707 O O . ARG A 1 95 ? -5.054 -9.698 6.953 1.00 95.31 95 ARG A O 1
ATOM 714 N N . ARG A 1 96 ? -3.136 -9.721 5.784 1.00 95.50 96 ARG A N 1
ATOM 715 C CA . ARG A 1 96 ? -2.457 -10.793 6.530 1.00 95.50 96 ARG A CA 1
ATOM 716 C C . ARG A 1 96 ? -1.413 -10.263 7.506 1.00 95.50 96 ARG A C 1
ATOM 718 O O . ARG A 1 96 ? -1.167 -10.888 8.533 1.00 95.50 96 ARG A O 1
ATOM 725 N N . ALA A 1 97 ? -0.764 -9.152 7.172 1.00 95.62 97 ALA A N 1
ATOM 726 C CA . ALA A 1 97 ? 0.384 -8.611 7.900 1.00 95.62 97 ALA A CA 1
ATOM 727 C C . ALA A 1 97 ? 0.344 -7.076 7.997 1.00 95.62 97 ALA A C 1
ATOM 729 O O . ALA A 1 97 ? 1.368 -6.401 8.104 1.00 95.62 97 ALA A O 1
ATOM 730 N N . SER A 1 98 ? -0.857 -6.515 7.937 1.00 95.88 98 SER A N 1
ATOM 731 C CA . SER A 1 98 ? -1.163 -5.097 8.091 1.00 95.88 98 SER A CA 1
ATOM 732 C C . SER A 1 98 ? -2.642 -4.950 8.454 1.00 95.88 98 SER A C 1
ATOM 734 O O . SER A 1 98 ? -3.402 -5.919 8.425 1.00 95.88 98 SER A O 1
ATOM 736 N N . VAL A 1 99 ? -3.070 -3.740 8.796 1.00 96.81 99 VAL A N 1
ATOM 737 C CA . VAL A 1 99 ? -4.484 -3.420 9.030 1.00 96.81 99 VAL A CA 1
ATOM 738 C C . VAL A 1 99 ? -4.857 -2.229 8.164 1.00 96.81 99 VAL A C 1
ATOM 740 O O . VAL A 1 99 ? -4.065 -1.308 8.010 1.00 96.81 99 VAL A O 1
ATOM 743 N N . SER A 1 100 ? -6.075 -2.215 7.628 1.00 96.06 100 SER A N 1
ATOM 744 C CA . SER A 1 100 ? -6.717 -0.972 7.200 1.00 96.06 100 SER A CA 1
ATOM 745 C C . SER A 1 100 ? -7.942 -0.728 8.051 1.00 96.06 100 SER A C 1
ATOM 747 O O . SER A 1 100 ? -8.664 -1.673 8.363 1.00 96.06 100 SER A O 1
ATOM 749 N N . VAL A 1 101 ? -8.185 0.530 8.390 1.00 97.38 101 VAL A N 1
ATOM 750 C CA . VAL A 1 101 ? -9.374 0.967 9.118 1.00 97.38 101 VAL A CA 1
ATOM 751 C C . VAL A 1 101 ? -10.137 1.953 8.246 1.00 97.38 101 VAL A C 1
ATOM 753 O O . VAL A 1 101 ? -9.565 2.946 7.802 1.00 97.38 101 VAL A O 1
ATOM 756 N N . PHE A 1 102 ? -11.416 1.677 8.011 1.00 96.94 102 PHE A N 1
ATOM 757 C CA . PHE A 1 102 ? -12.354 2.523 7.275 1.00 96.94 102 PHE A CA 1
ATOM 758 C C . PHE A 1 102 ? -13.361 3.119 8.254 1.00 96.94 102 PHE A C 1
ATOM 760 O O . PHE A 1 102 ? -13.873 2.408 9.119 1.00 96.94 102 PHE A O 1
ATOM 767 N N . GLY A 1 103 ? -13.680 4.402 8.108 1.00 95.44 103 GLY A N 1
ATOM 768 C CA . GLY A 1 103 ? -14.670 5.065 8.952 1.00 95.44 103 GLY A CA 1
ATOM 769 C C . GLY A 1 103 ? -14.666 6.587 8.795 1.00 95.44 103 GLY A C 1
ATOM 770 O O . GLY A 1 103 ? -14.006 7.115 7.895 1.00 95.44 103 GLY A O 1
ATOM 771 N N . PRO A 1 104 ? -15.395 7.300 9.668 1.00 94.56 104 PRO A N 1
ATOM 772 C CA . PRO A 1 104 ? -15.422 8.759 9.701 1.00 94.56 104 PRO A CA 1
ATOM 773 C C . PRO A 1 104 ? -14.031 9.377 9.917 1.00 94.56 104 PRO A C 1
ATOM 775 O O . PRO A 1 104 ? -13.179 8.819 10.607 1.00 94.56 104 PRO A O 1
ATOM 778 N N . ARG A 1 105 ? -13.779 10.548 9.317 1.00 93.56 105 ARG A N 1
ATOM 779 C CA . ARG A 1 105 ? -12.450 11.198 9.318 1.00 93.56 105 ARG A CA 1
ATOM 780 C C . ARG A 1 105 ? -11.955 11.583 10.712 1.00 93.56 105 ARG A C 1
ATOM 782 O O . ARG A 1 105 ? -10.762 11.476 10.995 1.00 93.56 105 ARG A O 1
ATOM 789 N N . ASP A 1 106 ? -12.857 12.052 11.561 1.00 94.25 106 ASP A N 1
ATOM 790 C CA . ASP A 1 106 ? -12.601 12.374 12.964 1.00 94.25 106 ASP A CA 1
ATOM 791 C C . ASP A 1 106 ? -12.192 11.121 13.748 1.00 94.25 106 ASP A C 1
ATOM 793 O O . ASP A 1 106 ? -11.164 11.130 14.426 1.00 94.25 106 ASP A O 1
ATOM 797 N N . PHE A 1 107 ? -12.907 10.013 13.548 1.00 96.31 107 PHE A N 1
ATOM 798 C CA . PHE A 1 107 ? -12.540 8.715 14.104 1.00 96.31 107 PHE A CA 1
ATOM 799 C C . PHE A 1 107 ? -11.164 8.244 13.612 1.00 96.31 107 PHE A C 1
ATOM 801 O O . PHE A 1 107 ? -10.314 7.900 14.428 1.00 96.31 107 PHE A O 1
ATOM 808 N N . LEU A 1 108 ? -10.879 8.289 12.305 1.00 96.88 108 LEU A N 1
ATOM 809 C CA . LEU A 1 108 ? -9.567 7.893 11.767 1.00 96.88 108 LEU A CA 1
ATOM 810 C C . LEU A 1 108 ? -8.421 8.773 12.296 1.00 96.88 108 LEU A C 1
ATOM 812 O O . LEU A 1 108 ? -7.317 8.283 12.543 1.00 96.88 108 LEU A O 1
ATOM 816 N N . THR A 1 109 ? -8.682 10.064 12.514 1.00 95.69 109 THR A N 1
ATOM 817 C CA . THR A 1 109 ? -7.727 10.989 13.144 1.00 95.69 109 THR A CA 1
ATOM 818 C C . THR A 1 109 ? -7.443 10.580 14.589 1.00 95.69 109 THR A C 1
ATOM 820 O O . THR A 1 109 ? -6.285 10.564 15.014 1.00 95.69 109 THR A O 1
ATOM 823 N N . ALA A 1 110 ? -8.477 10.187 15.333 1.00 96.50 110 ALA A N 1
ATOM 824 C CA . ALA A 1 110 ? -8.334 9.690 16.694 1.00 96.50 110 ALA A CA 1
ATOM 825 C C . ALA A 1 110 ? -7.608 8.343 16.751 1.00 96.50 110 ALA A C 1
ATOM 827 O O . ALA A 1 110 ? -6.726 8.179 17.591 1.00 96.50 110 ALA A O 1
ATOM 828 N N . VAL A 1 111 ? -7.912 7.414 15.836 1.00 97.69 111 VAL A N 1
ATOM 829 C CA . VAL A 1 111 ? -7.197 6.134 15.704 1.00 97.69 111 VAL A CA 1
ATOM 830 C C . VAL A 1 111 ? -5.715 6.388 15.491 1.00 97.69 111 VAL A C 1
ATOM 832 O O . VAL A 1 111 ? -4.894 5.809 16.196 1.00 97.69 111 VAL A O 1
ATOM 835 N N . ARG A 1 112 ? -5.362 7.287 14.563 1.00 96.75 112 ARG A N 1
ATOM 836 C CA . ARG A 1 112 ? -3.964 7.636 14.295 1.00 96.75 112 ARG A CA 1
ATOM 837 C C . ARG A 1 112 ? -3.254 8.080 15.572 1.00 96.75 112 ARG A C 1
ATOM 839 O O . ARG A 1 112 ? -2.212 7.522 15.893 1.00 96.75 112 ARG A O 1
ATOM 846 N N . LYS A 1 113 ? -3.821 9.045 16.298 1.00 96.38 113 LYS A N 1
ATOM 847 C CA . LYS A 1 113 ? -3.222 9.552 17.538 1.00 96.38 113 LYS A CA 1
ATOM 848 C C . LYS A 1 113 ? -3.132 8.462 18.612 1.00 96.38 113 LYS A C 1
ATOM 850 O O . LYS A 1 113 ? -2.064 8.222 19.154 1.00 96.38 113 LYS A O 1
ATOM 855 N N . SER A 1 114 ? -4.236 7.765 18.868 1.00 96.62 114 SER A N 1
ATOM 856 C CA . SER A 1 114 ? -4.307 6.732 19.904 1.00 96.62 114 SER A CA 1
ATOM 857 C C . SER A 1 114 ? -3.323 5.593 19.658 1.00 96.62 114 SER A C 1
ATOM 859 O O . SER A 1 114 ? -2.747 5.082 20.611 1.00 96.62 114 SER A O 1
ATOM 861 N N . LEU A 1 115 ? -3.128 5.183 18.402 1.00 96.75 115 LEU A N 1
ATOM 862 C CA . LEU A 1 115 ? -2.169 4.136 18.066 1.00 96.75 115 LEU A CA 1
ATOM 863 C C . LEU A 1 115 ? -0.721 4.623 18.145 1.00 96.75 115 LEU A C 1
ATOM 865 O O . LEU A 1 115 ? 0.142 3.818 18.470 1.00 96.75 115 LEU A O 1
ATOM 869 N N . GLN A 1 116 ? -0.441 5.904 17.875 1.00 94.69 116 GLN A N 1
ATOM 870 C CA . GLN A 1 116 ? 0.891 6.481 18.108 1.00 94.69 116 GLN A CA 1
ATOM 871 C C . GLN A 1 116 ? 1.253 6.428 19.592 1.00 94.69 116 GLN A C 1
ATOM 873 O O . GLN A 1 116 ? 2.308 5.896 19.929 1.00 94.69 116 GLN A O 1
ATOM 878 N N . ASP A 1 117 ? 0.350 6.900 20.453 1.00 94.69 117 ASP A N 1
ATOM 879 C CA . ASP A 1 117 ? 0.540 6.896 21.907 1.00 94.69 117 ASP A CA 1
ATOM 880 C C . ASP A 1 117 ? 0.689 5.451 22.429 1.00 94.69 117 ASP A C 1
ATOM 882 O O . ASP A 1 117 ? 1.626 5.133 23.161 1.00 94.69 117 ASP A O 1
ATOM 886 N N . TRP A 1 118 ? -0.183 4.540 21.975 1.00 95.00 118 TRP A N 1
ATOM 887 C CA . TRP A 1 118 ? -0.123 3.116 22.322 1.00 95.00 118 TRP A CA 1
ATOM 888 C C . TRP A 1 118 ? 1.197 2.465 21.886 1.00 95.00 118 TRP A C 1
ATOM 890 O O . TRP A 1 118 ? 1.805 1.723 22.656 1.00 95.00 118 TRP A O 1
ATOM 900 N N . ALA A 1 119 ? 1.660 2.744 20.666 1.00 93.88 119 ALA A N 1
ATOM 901 C CA . ALA A 1 119 ? 2.895 2.184 20.130 1.00 93.88 119 ALA A CA 1
ATOM 902 C C . ALA A 1 119 ? 4.133 2.661 20.895 1.00 93.88 119 ALA A C 1
ATOM 904 O O . ALA A 1 119 ? 5.054 1.872 21.108 1.00 93.88 119 ALA A O 1
ATOM 905 N N . GLU A 1 120 ? 4.150 3.923 21.330 1.00 93.81 120 GLU A N 1
ATOM 906 C CA . GLU A 1 120 ? 5.209 4.460 22.185 1.00 93.81 120 GLU A CA 1
ATOM 907 C C . GLU A 1 120 ? 5.221 3.766 23.553 1.00 93.81 120 GLU A C 1
ATOM 909 O O . GLU A 1 120 ? 6.258 3.242 23.964 1.00 93.81 120 GLU A O 1
ATOM 914 N N . GLU A 1 121 ? 4.062 3.663 24.209 1.00 94.69 121 GLU A N 1
ATOM 915 C CA . GLU A 1 121 ? 3.910 2.986 25.505 1.00 94.69 121 GLU A CA 1
ATOM 916 C C . GLU A 1 121 ? 4.349 1.513 25.448 1.00 94.69 121 GLU A C 1
ATOM 918 O O . GLU A 1 121 ? 5.041 1.022 26.340 1.00 94.69 121 GLU A O 1
ATOM 923 N N . HIS A 1 122 ? 3.997 0.815 24.368 1.00 91.56 122 HIS A N 1
ATOM 924 C CA . HIS A 1 122 ? 4.267 -0.614 24.193 1.00 91.56 122 HIS A CA 1
ATOM 925 C C . HIS A 1 122 ? 5.578 -0.889 23.446 1.00 91.56 122 HIS A C 1
ATOM 927 O O . HIS A 1 122 ? 5.845 -2.038 23.089 1.00 91.56 122 HIS A O 1
ATOM 933 N N . SER A 1 123 ? 6.390 0.141 23.168 1.00 91.94 123 SER A N 1
ATOM 934 C CA . SER A 1 123 ? 7.636 0.030 22.389 1.00 91.94 123 SER A CA 1
ATOM 935 C C . SER A 1 123 ? 7.467 -0.772 21.087 1.00 91.94 123 SER A C 1
ATOM 937 O O . SER A 1 123 ? 8.331 -1.561 20.702 1.00 91.94 123 SER A O 1
ATOM 939 N N . THR A 1 124 ? 6.328 -0.599 20.418 1.00 91.75 124 THR A N 1
ATOM 940 C CA . THR A 1 124 ? 5.952 -1.344 19.214 1.00 91.75 124 THR A CA 1
ATOM 941 C C . THR A 1 124 ? 6.191 -0.490 17.977 1.00 91.75 124 THR A C 1
ATOM 943 O O . THR A 1 124 ? 5.764 0.658 17.901 1.00 91.75 124 THR A O 1
ATOM 946 N N . GLU A 1 125 ? 6.856 -1.045 16.965 1.00 91.12 125 GLU A N 1
ATOM 947 C CA . GLU A 1 125 ? 7.033 -0.338 15.698 1.00 91.12 125 GLU A CA 1
ATOM 948 C C . GLU A 1 12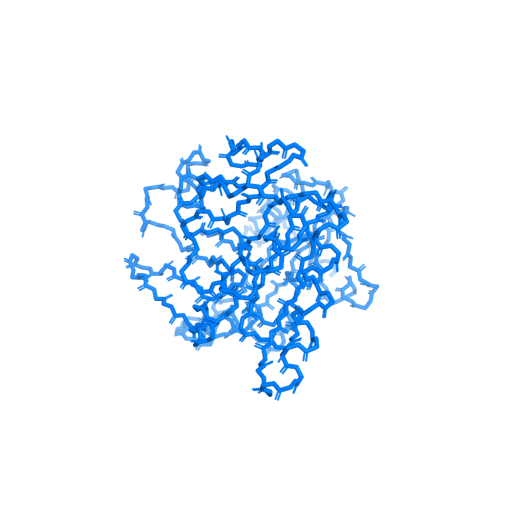5 ? 5.767 -0.422 14.848 1.00 91.12 125 GLU A C 1
ATOM 950 O O . GLU A 1 125 ? 5.422 -1.492 14.342 1.00 91.12 125 GLU A O 1
ATOM 955 N N . ILE A 1 126 ? 5.113 0.724 14.644 1.00 92.75 126 ILE A N 1
ATOM 956 C CA . ILE A 1 126 ? 4.034 0.853 13.668 1.00 92.75 126 ILE A CA 1
ATOM 957 C C . ILE A 1 126 ? 4.230 2.054 12.744 1.00 92.75 126 ILE A C 1
ATOM 959 O O . ILE A 1 126 ? 4.792 3.081 13.132 1.00 92.75 126 ILE A O 1
ATOM 963 N N . SER A 1 127 ? 3.702 1.939 11.529 1.00 91.44 127 SER A N 1
ATOM 964 C CA . SER A 1 127 ? 3.559 3.045 10.587 1.00 91.44 127 SER A CA 1
ATOM 965 C C . SER A 1 127 ? 2.089 3.224 10.247 1.00 91.44 127 SER A C 1
ATOM 967 O O . SER A 1 127 ? 1.356 2.245 10.132 1.00 91.44 127 SER A O 1
ATOM 969 N N . LEU A 1 128 ? 1.670 4.483 10.123 1.00 92.00 128 LEU A N 1
ATOM 970 C CA . LEU A 1 128 ? 0.280 4.889 9.950 1.00 92.00 128 LEU A CA 1
ATOM 971 C C . LEU A 1 128 ? 0.145 5.731 8.680 1.00 92.00 128 LEU A C 1
ATOM 973 O O . LEU A 1 128 ? 0.551 6.899 8.647 1.00 92.00 128 LEU A O 1
ATOM 977 N N . GLU A 1 129 ? -0.460 5.161 7.647 1.00 88.06 129 GLU A N 1
ATOM 978 C CA . GLU A 1 129 ? -0.537 5.726 6.298 1.00 88.06 129 GLU A CA 1
ATOM 979 C C . GLU A 1 129 ? -1.987 6.105 5.986 1.00 88.06 129 GLU A C 1
ATOM 981 O O . GLU A 1 129 ? -2.873 5.257 5.981 1.00 88.06 129 GLU A O 1
ATOM 986 N N . SER A 1 130 ? -2.269 7.394 5.780 1.00 85.69 130 SER A N 1
ATOM 987 C CA . SER A 1 130 ? -3.615 7.810 5.366 1.00 85.69 130 SER A CA 1
ATOM 988 C C . SER A 1 130 ? -3.777 7.576 3.873 1.00 85.69 130 SER A C 1
ATOM 990 O O . SER A 1 130 ? -2.856 7.862 3.107 1.00 85.69 130 SER A O 1
ATOM 992 N N . SER A 1 131 ? -4.962 7.142 3.455 1.00 83.88 131 SER A N 1
ATOM 993 C CA . SER A 1 131 ? -5.316 7.174 2.040 1.00 83.88 131 SER A CA 1
ATOM 994 C C . SER A 1 131 ? -5.300 8.616 1.505 1.00 83.88 131 SER A C 1
ATOM 996 O O . SER A 1 131 ? -5.547 9.550 2.279 1.00 83.88 131 SER A O 1
ATOM 998 N N . PRO A 1 132 ? -5.052 8.833 0.198 1.00 73.31 132 PRO A N 1
ATOM 999 C CA . PRO A 1 132 ? -5.007 10.178 -0.388 1.00 73.31 132 PRO A CA 1
ATOM 1000 C C . PRO A 1 132 ? -6.275 11.008 -0.145 1.00 73.31 132 PRO A C 1
ATOM 1002 O O . PRO A 1 132 ? -6.219 12.221 0.035 1.00 73.31 132 PRO A O 1
ATOM 1005 N N . ASP A 1 133 ? -7.429 10.348 -0.101 1.00 78.06 133 ASP A N 1
ATOM 1006 C CA . ASP A 1 133 ? -8.740 10.951 0.126 1.00 78.06 133 ASP A CA 1
ATOM 1007 C C . ASP A 1 133 ? -9.138 11.009 1.623 1.00 78.06 133 ASP A C 1
ATOM 1009 O O . ASP A 1 133 ? -10.189 11.561 1.982 1.00 78.06 133 ASP A O 1
ATOM 1013 N N . GLY A 1 134 ? -8.275 10.493 2.507 1.00 81.56 134 GLY A N 1
ATOM 1014 C CA . GLY A 1 134 ? -8.437 10.485 3.962 1.00 81.56 134 GLY A CA 1
ATOM 1015 C C . GLY A 1 134 ? -9.588 9.606 4.443 1.00 81.56 134 GLY A C 1
ATOM 1016 O O . GLY A 1 134 ? -10.234 9.939 5.433 1.00 81.56 134 GLY A O 1
ATOM 1017 N N . LEU A 1 135 ? -9.907 8.547 3.703 1.00 83.94 135 LEU A N 1
ATOM 1018 C CA . LEU A 1 135 ? -11.093 7.709 3.905 1.00 83.94 135 LEU A CA 1
ATOM 1019 C C . LEU A 1 135 ? -10.771 6.329 4.476 1.00 83.94 135 LEU A C 1
ATOM 1021 O O . LEU A 1 135 ? -11.680 5.620 4.908 1.00 83.94 135 LEU A O 1
ATOM 1025 N N . TYR A 1 136 ? -9.489 5.982 4.549 1.00 92.12 136 TYR A N 1
ATOM 1026 C CA . TYR A 1 136 ? -9.004 4.895 5.385 1.00 92.12 136 TYR A CA 1
ATOM 1027 C C . TYR A 1 136 ? -7.588 5.164 5.903 1.00 92.12 136 TYR A C 1
ATOM 1029 O O . TYR A 1 136 ? -6.873 6.046 5.417 1.00 92.12 136 TYR A O 1
ATOM 1037 N N . LEU A 1 137 ? -7.198 4.392 6.915 1.00 94.44 137 LEU A N 1
ATOM 1038 C CA . LEU A 1 137 ? -5.873 4.407 7.528 1.00 94.44 137 LEU A CA 1
ATOM 1039 C C . LEU A 1 137 ? -5.239 3.016 7.419 1.00 94.44 137 LEU A C 1
ATOM 1041 O O . LEU A 1 137 ? -5.794 2.057 7.951 1.00 94.44 137 LEU A O 1
ATOM 1045 N N . GLY A 1 138 ? -4.099 2.906 6.742 1.00 93.81 138 GLY A N 1
ATOM 1046 C CA . GLY A 1 138 ? -3.221 1.736 6.742 1.00 93.81 138 GLY A CA 1
ATOM 1047 C C . GLY A 1 138 ? -2.310 1.717 7.972 1.00 93.81 138 GLY A C 1
ATOM 1048 O O . GLY A 1 138 ? -1.830 2.762 8.413 1.00 93.81 138 GLY A O 1
ATOM 1049 N N . ILE A 1 139 ? -2.096 0.534 8.544 1.00 95.62 139 ILE A N 1
ATOM 1050 C CA . ILE A 1 139 ? -1.295 0.297 9.747 1.00 95.62 139 ILE A CA 1
ATOM 1051 C C . ILE A 1 139 ? -0.329 -0.857 9.469 1.00 95.62 139 ILE A C 1
ATOM 1053 O O . ILE A 1 139 ? -0.757 -1.967 9.138 1.00 95.62 139 ILE A O 1
ATOM 1057 N N . HIS A 1 140 ? 0.969 -0.605 9.633 1.00 94.75 140 HIS A N 1
ATOM 1058 C CA . HIS A 1 140 ? 2.043 -1.517 9.227 1.00 94.75 140 HIS A CA 1
ATOM 1059 C C . HIS A 1 140 ? 3.040 -1.801 10.356 1.00 94.75 140 HIS A C 1
ATOM 1061 O O . HIS A 1 140 ? 3.259 -0.910 11.169 1.00 94.75 140 HIS A O 1
ATOM 1067 N N . PRO A 1 141 ? 3.711 -2.971 10.375 1.00 93.12 141 PRO A N 1
ATOM 1068 C CA . PRO A 1 141 ? 4.647 -3.405 11.419 1.00 93.12 141 PRO A CA 1
ATOM 1069 C C . PRO A 1 141 ? 6.077 -2.865 11.225 1.00 93.12 141 PRO A C 1
ATOM 1071 O O . PRO A 1 141 ? 7.052 -3.618 11.255 1.00 93.12 141 PRO A O 1
ATOM 1074 N N . TYR A 1 142 ? 6.229 -1.577 10.929 1.00 87.75 142 TYR A N 1
ATOM 1075 C CA . TYR A 1 142 ? 7.541 -0.942 10.779 1.00 87.75 142 TYR A CA 1
ATOM 1076 C C . TYR A 1 142 ? 7.465 0.543 11.107 1.00 87.75 142 TYR A C 1
ATOM 1078 O O . TYR A 1 142 ? 6.416 1.152 10.973 1.00 87.75 142 TYR A O 1
ATOM 1086 N N . ARG A 1 143 ? 8.584 1.164 11.486 1.00 80.50 143 ARG A N 1
ATOM 1087 C CA . ARG A 1 143 ? 8.601 2.573 11.920 1.00 80.50 143 ARG A CA 1
ATOM 1088 C C . ARG A 1 143 ? 8.478 3.608 10.792 1.00 80.50 143 ARG A C 1
ATOM 1090 O O . ARG A 1 143 ? 7.946 4.691 11.011 1.00 80.50 143 ARG A O 1
ATOM 1097 N N . GLN A 1 144 ? 9.006 3.321 9.598 1.00 77.00 144 GLN A N 1
ATOM 1098 C CA . GLN A 1 144 ? 9.090 4.295 8.497 1.00 77.00 144 GLN A CA 1
ATOM 1099 C C . GLN A 1 144 ? 8.226 3.896 7.297 1.00 77.00 144 GLN A C 1
ATOM 1101 O O . GLN A 1 144 ? 8.385 2.800 6.751 1.00 77.00 144 GLN A O 1
ATOM 1106 N N . VAL A 1 145 ? 7.375 4.828 6.853 1.00 62.78 145 VAL A N 1
ATOM 1107 C CA . VAL A 1 145 ? 6.618 4.747 5.592 1.00 62.78 145 VAL A CA 1
ATOM 1108 C C . VAL A 1 145 ? 7.585 4.495 4.429 1.00 62.78 145 VAL A C 1
ATOM 1110 O O . VAL A 1 145 ? 8.667 5.083 4.377 1.00 62.78 145 VAL A O 1
ATOM 1113 N N . GLY A 1 146 ? 7.227 3.591 3.513 1.00 64.94 146 GLY A N 1
ATOM 1114 C CA . GLY A 1 146 ? 8.053 3.246 2.344 1.00 64.94 146 GLY A CA 1
ATOM 1115 C C . GLY A 1 146 ? 9.229 2.302 2.628 1.00 64.94 146 GLY A C 1
ATOM 1116 O O . GLY A 1 146 ? 9.981 1.952 1.718 1.00 64.94 146 GLY A O 1
ATOM 1117 N N . SER A 1 147 ? 9.407 1.847 3.874 1.00 71.44 147 SER A N 1
ATOM 1118 C CA . SER A 1 147 ? 10.458 0.876 4.201 1.00 71.44 147 SER A CA 1
ATOM 1119 C C . SER A 1 147 ? 10.121 -0.555 3.769 1.00 71.44 147 SER A C 1
ATOM 1121 O O . SER A 1 147 ? 11.042 -1.318 3.471 1.00 71.44 147 SER A O 1
ATOM 1123 N N . GLY A 1 148 ? 8.836 -0.916 3.692 1.00 82.19 148 GLY A N 1
ATOM 1124 C CA . GLY A 1 148 ? 8.404 -2.273 3.359 1.00 82.19 148 GLY A CA 1
ATOM 1125 C C . GLY A 1 148 ? 8.717 -2.653 1.907 1.00 82.19 148 GLY A C 1
ATOM 1126 O O . GLY A 1 148 ? 9.563 -3.522 1.681 1.00 82.19 148 GLY A O 1
ATOM 1127 N N . LYS A 1 149 ? 8.143 -1.950 0.915 1.00 90.12 149 LYS A N 1
ATOM 1128 C CA . LYS A 1 149 ? 8.423 -2.171 -0.521 1.00 90.12 149 LYS A CA 1
ATOM 1129 C C . LYS A 1 149 ? 9.919 -2.117 -0.803 1.00 90.12 149 LYS A C 1
ATOM 1131 O O . LYS A 1 149 ? 10.451 -3.007 -1.457 1.00 90.12 149 LYS A O 1
ATOM 1136 N N . ARG A 1 150 ? 10.616 -1.124 -0.241 1.00 88.12 150 ARG A N 1
ATOM 1137 C CA . ARG A 1 150 ? 12.072 -0.980 -0.357 1.00 88.12 150 ARG A CA 1
ATOM 1138 C C . ARG A 1 150 ? 12.823 -2.218 0.116 1.00 88.12 150 ARG A C 1
ATOM 1140 O O . ARG A 1 150 ? 13.668 -2.721 -0.617 1.00 88.12 150 ARG A O 1
ATOM 1147 N N . ARG A 1 151 ? 12.538 -2.701 1.327 1.00 86.69 151 ARG A N 1
ATOM 1148 C CA . ARG A 1 151 ? 13.199 -3.878 1.909 1.00 86.69 151 ARG A CA 1
ATOM 1149 C C . ARG A 1 151 ? 12.946 -5.116 1.062 1.00 86.69 151 ARG A C 1
ATOM 1151 O O . ARG A 1 151 ? 13.891 -5.829 0.738 1.00 86.69 151 ARG A O 1
ATOM 1158 N N . THR A 1 152 ? 11.692 -5.334 0.683 1.00 89.19 152 THR A N 1
ATOM 1159 C CA . THR A 1 152 ? 11.291 -6.503 -0.097 1.00 89.19 152 THR A CA 1
ATOM 1160 C C . THR A 1 152 ? 11.913 -6.471 -1.486 1.00 89.19 152 THR A C 1
ATOM 1162 O O . THR A 1 152 ? 12.591 -7.421 -1.854 1.00 89.19 152 THR A O 1
ATOM 1165 N N . LEU A 1 153 ? 11.806 -5.369 -2.230 1.00 89.56 153 LEU A N 1
ATOM 1166 C CA . LEU A 1 153 ? 12.403 -5.261 -3.565 1.00 89.56 153 LEU A CA 1
ATOM 1167 C C . LEU A 1 153 ? 13.936 -5.353 -3.530 1.00 89.56 153 LEU A C 1
ATOM 1169 O O . LEU A 1 153 ? 14.511 -6.014 -4.388 1.00 89.56 153 LEU A O 1
ATOM 1173 N N . ALA A 1 154 ? 14.598 -4.777 -2.521 1.00 86.19 154 ALA A N 1
ATOM 1174 C CA . ALA A 1 154 ? 16.046 -4.918 -2.336 1.00 86.19 154 ALA A CA 1
ATOM 1175 C C . ALA A 1 154 ? 16.465 -6.371 -2.054 1.00 86.19 154 ALA A C 1
ATOM 1177 O O . ALA A 1 154 ? 17.466 -6.845 -2.589 1.00 86.19 154 ALA A O 1
ATOM 1178 N N . MET A 1 155 ? 15.701 -7.090 -1.226 1.00 85.50 155 MET A N 1
ATOM 1179 C CA . MET A 1 155 ? 15.915 -8.515 -0.963 1.00 85.50 155 MET A CA 1
ATOM 1180 C C . MET A 1 155 ? 15.708 -9.352 -2.233 1.00 85.50 155 MET A C 1
ATOM 1182 O O . MET A 1 155 ? 16.483 -10.264 -2.507 1.00 85.50 155 MET A O 1
ATOM 1186 N N . LEU A 1 156 ? 14.685 -9.041 -3.031 1.00 83.31 156 LEU A N 1
ATOM 1187 C CA . LEU A 1 156 ? 14.437 -9.750 -4.286 1.00 83.31 156 LEU A CA 1
ATOM 1188 C C . LEU A 1 156 ? 15.548 -9.502 -5.301 1.00 83.31 156 LEU A C 1
ATOM 1190 O O . LEU A 1 156 ? 16.070 -10.466 -5.859 1.00 83.31 156 LEU A O 1
ATOM 1194 N N . ALA A 1 157 ? 15.967 -8.247 -5.465 1.00 84.50 157 ALA A N 1
ATOM 1195 C CA . ALA A 1 157 ? 17.075 -7.874 -6.338 1.00 84.50 157 ALA A CA 1
ATOM 1196 C C . ALA A 1 157 ? 18.391 -8.568 -5.950 1.00 84.50 157 ALA A C 1
ATOM 1198 O O . ALA A 1 157 ? 19.154 -8.951 -6.831 1.00 84.50 157 ALA A O 1
ATOM 1199 N N . SER A 1 158 ? 18.657 -8.776 -4.654 1.00 80.62 158 SER A N 1
ATOM 1200 C CA . SER A 1 158 ? 19.867 -9.479 -4.201 1.00 80.62 158 SER A CA 1
ATOM 1201 C C . SER A 1 158 ? 19.778 -11.005 -4.314 1.00 80.62 158 SER A C 1
ATOM 1203 O O . SER A 1 158 ? 20.807 -11.666 -4.441 1.00 80.62 158 SER A O 1
ATOM 1205 N N . SER A 1 159 ? 18.569 -11.573 -4.271 1.00 75.44 159 SER A N 1
ATOM 1206 C CA . SER A 1 159 ? 18.343 -13.023 -4.347 1.00 75.44 159 SER A CA 1
ATOM 1207 C C . SER A 1 159 ? 18.397 -13.596 -5.767 1.00 75.44 159 SER A C 1
ATOM 1209 O O . SER A 1 159 ? 18.667 -14.787 -5.93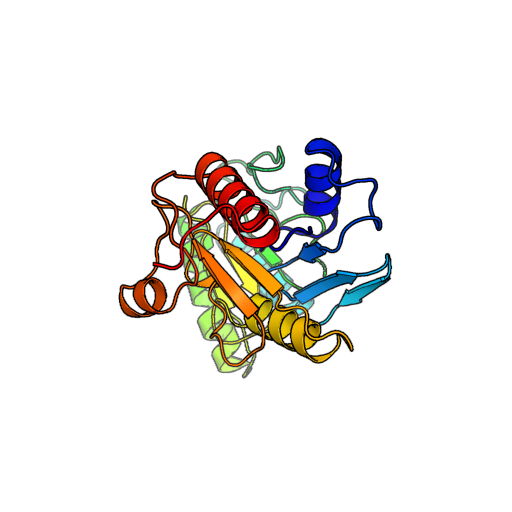8 1.00 75.44 159 SER A O 1
ATOM 1211 N N . GLN A 1 160 ? 18.155 -12.778 -6.795 1.00 66.50 160 GLN A N 1
ATOM 1212 C CA . GLN A 1 160 ? 18.196 -13.242 -8.178 1.00 66.50 160 GLN A CA 1
ATOM 1213 C C . GLN A 1 160 ? 19.647 -13.418 -8.641 1.00 66.50 160 GLN A C 1
ATOM 1215 O O . GLN A 1 160 ? 20.433 -12.478 -8.694 1.00 66.50 160 GLN A O 1
ATOM 1220 N N . SER A 1 161 ? 20.009 -14.652 -9.004 1.00 52.38 161 SER A N 1
ATOM 1221 C CA . SER A 1 161 ? 21.366 -15.022 -9.442 1.00 52.38 161 SER A CA 1
ATOM 1222 C C . SER A 1 161 ? 21.765 -14.414 -10.797 1.00 52.38 161 SER A C 1
ATOM 1224 O O . SER A 1 161 ? 22.933 -14.451 -11.183 1.00 52.38 161 SER A O 1
ATOM 1226 N N . SER A 1 162 ? 20.805 -13.854 -11.536 1.00 48.03 162 SER A N 1
ATOM 1227 C CA . SER A 1 162 ? 21.038 -13.078 -12.751 1.00 48.03 162 SER A CA 1
ATOM 1228 C C . SER A 1 162 ? 21.221 -11.601 -12.413 1.00 48.03 162 SER A C 1
ATOM 1230 O O . SER A 1 162 ? 20.446 -11.060 -11.635 1.00 48.03 162 SER A O 1
ATOM 1232 N N . LYS A 1 163 ? 22.165 -10.931 -13.084 1.00 53.03 163 LYS A N 1
ATOM 1233 C CA . LYS A 1 163 ? 22.427 -9.473 -13.078 1.00 53.03 163 LYS A CA 1
ATOM 1234 C C . LYS A 1 163 ? 21.235 -8.589 -13.530 1.00 53.03 163 LYS A C 1
ATOM 1236 O O . LYS A 1 163 ? 21.451 -7.490 -14.034 1.00 53.03 163 LYS A O 1
ATOM 1241 N N . ASN A 1 164 ? 20.002 -9.076 -13.436 1.00 57.38 164 ASN A N 1
ATOM 1242 C CA . ASN A 1 164 ? 18.808 -8.382 -13.879 1.00 57.38 164 ASN A CA 1
ATOM 1243 C C . ASN A 1 164 ? 18.414 -7.357 -12.817 1.00 57.38 164 ASN A C 1
ATOM 1245 O O . ASN A 1 164 ? 18.016 -7.704 -11.710 1.00 57.38 164 ASN A O 1
ATOM 1249 N N . GLU A 1 165 ? 18.557 -6.086 -13.170 1.00 75.44 165 GLU A N 1
ATOM 1250 C CA . GLU A 1 165 ? 18.079 -4.971 -12.363 1.00 75.44 165 GLU A CA 1
ATOM 1251 C C . GLU A 1 165 ? 16.543 -4.988 -12.341 1.00 75.44 165 GLU A C 1
ATOM 1253 O O . GLU A 1 165 ? 15.898 -5.110 -13.387 1.00 75.44 165 GLU A O 1
ATOM 1258 N N . LEU A 1 166 ? 15.941 -4.864 -11.156 1.00 88.62 166 LEU A N 1
ATOM 1259 C CA . LEU A 1 166 ? 14.496 -4.673 -11.041 1.00 88.62 166 LEU A CA 1
ATOM 1260 C C . LEU A 1 166 ? 14.153 -3.229 -11.413 1.00 88.62 166 LEU A C 1
ATOM 1262 O O . LEU A 1 166 ? 14.824 -2.303 -10.964 1.00 88.62 166 LEU A O 1
ATOM 1266 N N . LEU A 1 167 ? 13.086 -3.025 -12.185 1.00 91.75 167 LEU A N 1
ATOM 1267 C CA . LEU A 1 167 ? 12.511 -1.702 -12.425 1.00 91.75 167 LEU A CA 1
ATOM 1268 C C . LEU A 1 167 ? 11.177 -1.592 -11.681 1.00 91.75 167 LEU A C 1
ATOM 1270 O O . LEU A 1 167 ? 10.234 -2.317 -11.993 1.00 91.75 167 LEU A O 1
ATOM 1274 N N . MET A 1 168 ? 11.103 -0.683 -10.712 1.00 93.69 168 MET A N 1
ATOM 1275 C CA . MET A 1 168 ? 9.863 -0.286 -10.047 1.00 93.69 168 MET A CA 1
ATOM 1276 C C . MET A 1 168 ? 9.287 0.938 -10.760 1.00 93.69 168 MET A C 1
ATOM 1278 O O . MET A 1 168 ? 10.013 1.901 -10.983 1.00 93.69 168 MET A O 1
ATOM 1282 N N . ILE A 1 169 ? 7.999 0.920 -11.100 1.00 95.56 169 ILE A N 1
ATOM 1283 C CA . ILE A 1 169 ? 7.285 2.082 -11.648 1.00 95.56 169 ILE A CA 1
ATOM 1284 C C . ILE A 1 169 ? 6.260 2.509 -10.601 1.00 95.56 169 ILE A C 1
ATOM 1286 O O . ILE A 1 169 ? 5.425 1.696 -10.210 1.00 95.56 169 ILE A O 1
ATOM 1290 N N . GLY A 1 170 ? 6.344 3.748 -10.124 1.00 93.75 170 GLY A N 1
ATOM 1291 C CA . GLY A 1 170 ? 5.480 4.250 -9.055 1.00 93.75 170 GLY A CA 1
ATOM 1292 C C . GLY A 1 170 ? 5.052 5.698 -9.248 1.00 93.75 170 GLY A C 1
ATOM 1293 O O . GLY A 1 170 ? 5.412 6.353 -10.227 1.00 93.75 170 GLY A O 1
ATOM 1294 N N . ASN A 1 171 ? 4.288 6.214 -8.292 1.00 91.88 171 ASN A N 1
ATOM 1295 C CA . ASN A 1 171 ? 3.822 7.604 -8.285 1.00 91.88 171 ASN A CA 1
ATOM 1296 C C . ASN A 1 171 ? 4.045 8.301 -6.933 1.00 91.88 171 ASN A C 1
ATOM 1298 O O . ASN A 1 171 ? 3.636 9.445 -6.748 1.00 91.88 171 ASN A O 1
ATOM 1302 N N . SER A 1 172 ? 4.697 7.647 -5.974 1.00 88.94 172 SER A N 1
ATOM 1303 C CA . SER A 1 172 ? 4.849 8.185 -4.624 1.00 88.94 172 SER A CA 1
ATOM 1304 C C . SER A 1 172 ? 6.221 7.889 -4.032 1.00 88.94 172 SER A C 1
ATOM 1306 O O . SER A 1 172 ? 6.945 6.998 -4.478 1.00 88.94 172 SER A O 1
ATOM 1308 N N . LEU A 1 173 ? 6.566 8.601 -2.957 1.00 86.19 173 LEU A N 1
ATOM 1309 C CA . LEU A 1 173 ? 7.792 8.338 -2.202 1.00 86.19 173 LEU A CA 1
ATOM 1310 C C . LEU A 1 173 ? 7.843 6.910 -1.619 1.00 86.19 173 LEU A C 1
ATOM 1312 O O . LEU A 1 173 ? 8.933 6.376 -1.418 1.00 86.19 173 LEU A O 1
ATOM 1316 N N . ALA A 1 174 ? 6.694 6.265 -1.384 1.00 84.38 174 ALA A N 1
ATOM 1317 C CA . ALA A 1 174 ? 6.643 4.879 -0.913 1.00 84.38 174 ALA A CA 1
ATOM 1318 C C . ALA A 1 174 ? 7.184 3.874 -1.949 1.00 84.38 174 ALA A C 1
ATOM 1320 O O . ALA A 1 174 ? 7.598 2.775 -1.578 1.00 84.38 174 ALA A O 1
ATOM 1321 N N . ASP A 1 175 ? 7.227 4.256 -3.229 1.00 89.56 175 ASP A N 1
ATOM 1322 C CA . ASP A 1 175 ? 7.747 3.434 -4.327 1.00 89.56 175 ASP A CA 1
ATOM 1323 C C . ASP A 1 175 ? 9.254 3.640 -4.566 1.00 89.56 175 ASP A C 1
ATOM 1325 O O . ASP A 1 175 ? 9.864 2.939 -5.378 1.00 89.56 175 ASP A O 1
ATOM 1329 N N . TRP A 1 176 ? 9.878 4.590 -3.857 1.00 89.06 176 TRP A N 1
ATOM 1330 C CA . TRP A 1 176 ? 11.293 4.908 -4.018 1.00 89.06 176 TRP A CA 1
ATOM 1331 C C . TRP A 1 176 ? 12.218 3.916 -3.299 1.00 89.06 176 TRP A C 1
ATOM 1333 O O . TRP A 1 176 ? 12.248 3.794 -2.062 1.00 89.06 176 TRP A O 1
ATOM 1343 N N . VAL A 1 177 ? 13.067 3.272 -4.099 1.00 86.44 177 VAL A N 1
ATOM 1344 C CA . VAL A 1 177 ? 14.136 2.373 -3.669 1.00 86.44 177 VAL A CA 1
ATOM 1345 C C . VAL A 1 177 ? 15.470 2.937 -4.159 1.00 86.44 177 VAL A C 1
ATOM 1347 O O . VAL A 1 177 ? 15.683 3.008 -5.366 1.00 86.44 177 VAL A O 1
ATOM 1350 N N . PRO A 1 178 ? 16.392 3.312 -3.254 1.00 82.00 178 PRO A N 1
ATOM 1351 C CA . PRO A 1 178 ? 17.696 3.827 -3.656 1.00 82.00 178 PRO A CA 1
ATOM 1352 C C . PRO A 1 178 ? 18.464 2.843 -4.552 1.00 82.00 178 PRO A C 1
ATOM 1354 O O . PRO A 1 178 ? 18.553 1.652 -4.238 1.00 82.00 178 PRO A O 1
ATOM 1357 N N . VAL A 1 179 ? 19.095 3.363 -5.611 1.00 71.50 179 VAL A N 1
ATOM 1358 C CA . VAL A 1 179 ? 19.745 2.591 -6.697 1.00 71.50 179 VAL A CA 1
ATOM 1359 C C . VAL A 1 179 ? 20.754 1.549 -6.199 1.00 71.50 179 VAL A C 1
ATOM 1361 O O . VAL A 1 179 ? 20.915 0.484 -6.795 1.00 71.50 179 VAL A O 1
ATOM 1364 N N . ARG A 1 180 ? 21.391 1.801 -5.050 1.00 70.88 180 ARG A N 1
ATOM 1365 C CA . ARG A 1 180 ? 22.364 0.901 -4.400 1.00 70.88 180 ARG A CA 1
ATOM 1366 C C . ARG A 1 180 ? 21.837 -0.505 -4.065 1.00 70.88 180 ARG A C 1
ATOM 1368 O O . ARG A 1 180 ? 22.608 -1.343 -3.612 1.00 70.88 180 ARG A O 1
ATOM 1375 N N . HIS A 1 181 ? 20.544 -0.755 -4.249 1.00 71.75 181 HIS A N 1
ATOM 1376 C CA . HIS A 1 181 ? 19.885 -2.020 -3.940 1.00 71.75 181 HIS A CA 1
ATOM 1377 C C . HIS A 1 181 ? 19.567 -2.885 -5.172 1.00 71.75 181 HIS A C 1
ATOM 1379 O O . HIS A 1 181 ? 18.821 -3.847 -5.039 1.00 71.75 181 HIS A O 1
ATOM 1385 N N . GLY A 1 182 ? 20.099 -2.564 -6.359 1.00 81.50 182 GLY A N 1
ATOM 1386 C CA . GLY A 1 182 ? 19.814 -3.333 -7.585 1.00 81.50 182 GLY A CA 1
ATOM 1387 C C . GLY A 1 182 ? 18.391 -3.127 -8.121 1.00 81.50 182 GLY A C 1
ATOM 1388 O O . GLY A 1 182 ? 17.918 -3.888 -8.965 1.00 81.50 182 GLY A O 1
ATOM 1389 N N . VAL A 1 183 ? 17.717 -2.087 -7.626 1.00 88.44 183 VAL A N 1
ATOM 1390 C CA . VAL A 1 183 ? 16.397 -1.642 -8.062 1.00 88.44 183 VAL A CA 1
ATOM 1391 C C . VAL A 1 183 ? 16.560 -0.251 -8.656 1.00 88.44 183 VAL A C 1
ATOM 1393 O O . VAL A 1 183 ? 17.129 0.637 -8.025 1.00 88.44 183 VAL A O 1
ATOM 1396 N N . ARG A 1 184 ? 16.061 -0.062 -9.870 1.00 91.00 184 ARG A N 1
ATOM 1397 C CA . ARG A 1 184 ? 15.863 1.246 -10.486 1.00 91.00 184 ARG A CA 1
ATOM 1398 C C . ARG A 1 184 ? 14.409 1.646 -10.295 1.00 91.00 184 ARG A C 1
ATOM 1400 O O . ARG A 1 184 ? 13.525 0.797 -10.389 1.00 91.00 184 ARG A O 1
ATOM 1407 N N . CYS A 1 185 ? 14.154 2.927 -10.074 1.00 93.06 185 CYS A N 1
ATOM 1408 C CA . CYS A 1 185 ? 12.791 3.445 -10.029 1.00 93.06 185 CYS A CA 1
ATOM 1409 C C . CYS A 1 185 ? 12.526 4.342 -11.233 1.00 93.06 185 CYS A C 1
ATOM 1411 O O . CYS A 1 185 ? 13.370 5.156 -11.610 1.00 93.06 185 CYS A O 1
ATOM 1413 N N . ALA A 1 186 ? 11.338 4.198 -11.801 1.00 95.25 186 ALA A N 1
ATOM 1414 C CA . ALA A 1 186 ? 10.729 5.148 -12.704 1.00 95.25 186 ALA A CA 1
ATOM 1415 C C . ALA A 1 186 ? 9.466 5.725 -12.066 1.00 95.25 186 ALA A C 1
ATOM 1417 O O . ALA A 1 186 ? 8.818 5.065 -11.248 1.00 95.25 186 ALA A O 1
ATOM 1418 N N . PHE A 1 187 ? 9.101 6.936 -12.470 1.00 95.94 187 PHE A N 1
ATOM 1419 C CA . PHE A 1 187 ? 7.913 7.609 -11.960 1.00 95.94 187 PHE A CA 1
ATOM 1420 C C . PHE A 1 187 ? 7.055 8.184 -13.083 1.00 95.94 187 PHE A C 1
ATOM 1422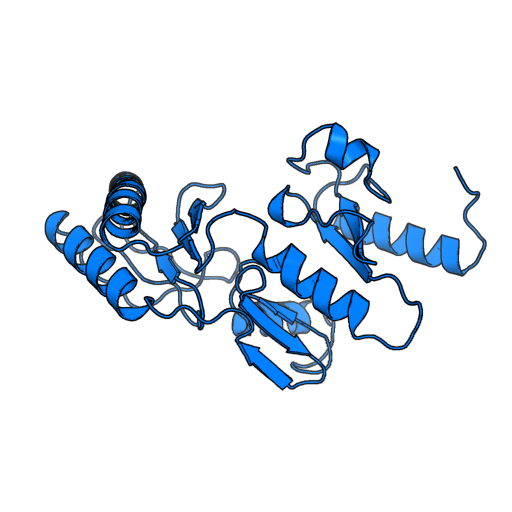 O O . PHE A 1 187 ? 7.565 8.589 -14.126 1.00 95.94 187 PHE A O 1
ATOM 1429 N N . VAL A 1 188 ? 5.745 8.221 -12.859 1.00 96.00 188 VAL A N 1
ATOM 1430 C CA . VAL A 1 188 ? 4.781 8.935 -13.713 1.00 96.00 188 VAL A CA 1
ATOM 1431 C C . VAL A 1 188 ? 4.818 10.446 -13.433 1.00 96.00 188 VAL A C 1
ATOM 1433 O O . VAL A 1 188 ? 5.335 10.870 -12.398 1.00 96.00 188 VAL A O 1
ATOM 1436 N N . THR A 1 189 ? 4.310 11.285 -14.341 1.00 89.31 189 THR A N 1
ATOM 1437 C CA . THR A 1 189 ? 4.531 12.749 -14.262 1.00 89.31 189 THR A CA 1
ATOM 1438 C C . THR A 1 189 ? 3.917 13.419 -13.032 1.00 89.31 189 THR A C 1
ATOM 1440 O O . THR A 1 189 ? 4.443 14.420 -12.547 1.00 89.31 189 THR A O 1
ATOM 1443 N N . ASP A 1 190 ? 2.806 12.890 -12.536 1.00 82.56 190 ASP A N 1
ATOM 1444 C CA . ASP A 1 190 ? 2.026 13.386 -11.402 1.00 82.56 190 ASP A CA 1
ATOM 1445 C C . ASP A 1 190 ? 2.514 12.808 -10.064 1.00 82.56 190 ASP A C 1
ATOM 1447 O O . ASP A 1 190 ? 1.862 12.934 -9.027 1.00 82.56 190 ASP A O 1
ATOM 1451 N N . SER A 1 191 ? 3.700 12.195 -10.066 1.00 84.38 191 SER A N 1
ATOM 1452 C CA . SER A 1 191 ? 4.267 11.585 -8.877 1.00 84.38 191 SER A CA 1
ATOM 1453 C C . SER A 1 191 ? 4.529 12.607 -7.769 1.00 84.38 191 SER A C 1
ATOM 1455 O O . SER A 1 191 ? 5.198 13.623 -7.994 1.00 84.38 191 SER A O 1
ATOM 1457 N N . THR A 1 192 ? 4.115 12.282 -6.546 1.00 85.38 192 THR A N 1
ATOM 1458 C CA . THR A 1 192 ? 4.383 13.091 -5.349 1.00 85.38 192 THR A CA 1
ATOM 1459 C C . THR A 1 192 ? 5.723 12.679 -4.734 1.00 85.38 192 THR A C 1
ATOM 1461 O O . THR A 1 192 ? 5.775 11.943 -3.746 1.00 85.38 192 THR A O 1
ATOM 1464 N N . ILE A 1 193 ? 6.819 13.112 -5.364 1.00 87.31 193 ILE A N 1
ATOM 1465 C CA . ILE A 1 193 ? 8.201 12.822 -4.943 1.00 87.31 193 ILE A CA 1
ATOM 1466 C C . ILE A 1 193 ? 9.031 14.113 -4.847 1.00 87.31 193 ILE A C 1
ATOM 1468 O O . ILE A 1 193 ? 8.791 15.031 -5.638 1.00 87.31 193 ILE A O 1
ATOM 1472 N N . PRO A 1 194 ? 10.000 14.200 -3.915 1.00 90.00 194 PRO A N 1
ATOM 1473 C CA . PRO A 1 194 ? 10.902 15.345 -3.840 1.00 90.00 194 PRO A CA 1
ATOM 1474 C C . PRO A 1 194 ? 11.944 15.353 -4.978 1.00 90.00 194 PRO A C 1
ATOM 1476 O O . PRO A 1 194 ? 12.157 14.346 -5.660 1.00 90.00 194 PRO A O 1
ATOM 1479 N N . ASP A 1 195 ? 12.573 16.510 -5.206 1.00 91.19 195 ASP A N 1
ATOM 1480 C CA . ASP A 1 195 ? 13.458 16.751 -6.360 1.00 91.19 195 ASP A CA 1
ATOM 1481 C C . ASP A 1 195 ? 14.730 15.893 -6.360 1.00 91.19 195 ASP A C 1
ATOM 1483 O O . ASP A 1 195 ? 15.214 15.512 -7.425 1.00 91.19 195 ASP A O 1
ATOM 1487 N N . ASP A 1 196 ? 15.253 15.549 -5.184 1.00 90.88 196 ASP A N 1
ATOM 1488 C CA . ASP A 1 196 ? 16.399 14.648 -5.034 1.00 90.88 196 ASP A CA 1
ATOM 1489 C C . ASP A 1 196 ? 16.069 13.234 -5.538 1.00 90.88 196 ASP A C 1
ATOM 1491 O O . ASP A 1 196 ? 16.813 12.663 -6.335 1.00 90.88 196 ASP A O 1
ATOM 1495 N N . VAL A 1 197 ? 14.896 12.707 -5.176 1.00 90.56 197 VAL A N 1
ATOM 1496 C CA . VAL A 1 197 ? 14.380 11.428 -5.688 1.00 90.56 197 VAL A CA 1
ATOM 1497 C C . VAL A 1 197 ? 14.141 11.498 -7.193 1.00 90.56 197 VAL A C 1
ATOM 1499 O O . VAL A 1 197 ? 14.457 10.555 -7.918 1.00 90.56 197 VAL A O 1
ATOM 1502 N N . ARG A 1 198 ? 13.607 12.621 -7.685 1.00 91.75 198 ARG A N 1
ATOM 1503 C CA . ARG A 1 198 ? 13.376 12.833 -9.119 1.00 91.75 198 ARG A CA 1
ATOM 1504 C C . ARG A 1 198 ? 14.682 12.820 -9.917 1.00 91.75 198 ARG A C 1
ATOM 1506 O O . ARG A 1 198 ? 14.704 12.262 -11.009 1.00 91.75 198 ARG A O 1
ATOM 1513 N N . ALA A 1 199 ? 15.749 13.409 -9.378 1.00 90.69 199 ALA A N 1
ATOM 1514 C CA . ALA A 1 199 ? 17.065 13.454 -10.013 1.00 90.69 199 ALA A CA 1
ATOM 1515 C C . ALA A 1 199 ? 17.762 12.083 -10.059 1.00 90.69 199 ALA A C 1
ATOM 1517 O O . ALA A 1 199 ? 18.527 11.820 -10.985 1.00 90.69 199 ALA A O 1
ATOM 1518 N N . GLU A 1 200 ? 17.495 11.206 -9.087 1.00 91.56 200 GLU A N 1
ATOM 1519 C CA . GLU A 1 200 ? 18.041 9.841 -9.045 1.00 91.56 200 GLU A CA 1
ATOM 1520 C C . GLU A 1 200 ? 17.171 8.797 -9.769 1.00 91.56 200 GLU A C 1
ATOM 1522 O O . GLU A 1 200 ? 17.602 7.655 -9.964 1.00 91.56 200 GLU A O 1
ATOM 1527 N N . ALA A 1 201 ? 15.950 9.156 -10.174 1.00 92.19 201 ALA A N 1
ATOM 1528 C CA . ALA A 1 201 ? 15.072 8.267 -10.920 1.00 92.19 201 ALA A CA 1
ATOM 1529 C C . ALA A 1 201 ? 15.701 7.870 -12.264 1.00 92.19 201 ALA A C 1
ATOM 1531 O O . ALA A 1 201 ? 16.254 8.691 -12.994 1.00 92.19 201 ALA A O 1
ATOM 1532 N N . TRP A 1 202 ? 15.558 6.599 -12.641 1.00 93.31 202 TRP A N 1
ATOM 1533 C CA . TRP A 1 202 ? 16.009 6.116 -13.947 1.00 93.31 202 TRP A CA 1
ATOM 1534 C C . TRP A 1 202 ? 15.242 6.782 -15.092 1.00 93.31 202 TRP A C 1
ATOM 1536 O O . TRP A 1 202 ? 15.799 7.047 -16.159 1.00 93.31 202 TRP A O 1
ATOM 1546 N N . TYR A 1 203 ? 13.953 7.031 -14.870 1.00 93.94 203 TYR A N 1
ATOM 1547 C CA . TYR A 1 203 ? 13.099 7.721 -15.817 1.00 93.94 203 TYR A CA 1
ATOM 1548 C C . TYR A 1 203 ? 11.919 8.377 -15.110 1.00 93.94 203 TYR A C 1
ATOM 1550 O O . TYR A 1 203 ? 11.341 7.810 -14.185 1.00 93.94 203 TYR A O 1
ATOM 1558 N N . VAL A 1 204 ? 11.532 9.554 -15.584 1.00 95.62 204 VAL A N 1
ATOM 1559 C CA . VAL A 1 204 ? 10.282 10.200 -15.201 1.00 95.62 204 VAL A CA 1
ATOM 1560 C C . VAL A 1 204 ? 9.494 10.410 -16.481 1.00 95.62 204 VAL A C 1
ATOM 1562 O O . VAL A 1 204 ? 9.936 11.142 -17.368 1.00 95.62 204 VAL A O 1
ATOM 1565 N N . SER A 1 205 ? 8.359 9.730 -16.591 1.00 96.12 205 SER A N 1
ATOM 1566 C CA . SER A 1 205 ? 7.454 9.908 -17.717 1.00 96.12 205 SER A CA 1
ATOM 1567 C C . SER A 1 205 ? 6.842 11.305 -17.684 1.00 96.12 205 SER A C 1
ATOM 1569 O O . SER A 1 205 ? 6.554 11.843 -16.617 1.00 96.12 205 SER A O 1
ATOM 1571 N N . ALA A 1 206 ? 6.603 11.874 -18.865 1.00 94.00 206 ALA A N 1
ATOM 1572 C CA . ALA A 1 206 ? 5.814 13.096 -19.021 1.00 94.00 206 ALA A CA 1
ATOM 1573 C C . ALA A 1 206 ? 4.295 12.831 -18.999 1.00 94.00 206 ALA A C 1
ATOM 1575 O O . ALA A 1 206 ? 3.506 13.767 -19.106 1.00 94.00 206 ALA A O 1
ATOM 1576 N N . GLN A 1 207 ? 3.879 11.565 -18.895 1.00 95.94 207 GLN A N 1
ATOM 1577 C CA . GLN A 1 207 ? 2.480 11.149 -18.866 1.00 95.94 207 GLN A CA 1
ATOM 1578 C C . GLN A 1 207 ? 2.068 10.722 -17.445 1.00 95.94 207 GLN A C 1
ATOM 1580 O O . GLN A 1 207 ? 2.890 10.150 -16.718 1.00 95.94 207 GLN A O 1
ATOM 1585 N N . PRO A 1 208 ? 0.818 10.995 -17.028 1.00 93.38 208 PRO A N 1
ATOM 1586 C CA . PRO A 1 208 ? 0.300 10.561 -15.735 1.00 93.38 208 PRO A CA 1
ATOM 1587 C C . PRO A 1 208 ? -0.218 9.121 -15.779 1.00 93.38 208 PRO A C 1
ATOM 1589 O O . PRO A 1 208 ? -0.423 8.547 -16.858 1.00 93.38 208 PRO A O 1
ATOM 1592 N N . ASP A 1 209 ? -0.475 8.560 -14.598 1.00 90.00 209 ASP A N 1
ATOM 1593 C CA . ASP A 1 209 ? -1.224 7.311 -14.413 1.00 90.00 209 ASP A CA 1
ATOM 1594 C C . ASP A 1 209 ? -0.744 6.154 -15.325 1.00 90.00 209 ASP A C 1
ATOM 1596 O O . ASP A 1 209 ? 0.449 5.933 -15.552 1.00 90.00 209 ASP A O 1
ATOM 1600 N N . VAL A 1 210 ? -1.691 5.392 -15.882 1.00 91.19 210 VAL A N 1
ATOM 1601 C CA . VAL A 1 210 ? -1.440 4.252 -16.769 1.00 91.19 210 VAL A CA 1
ATOM 1602 C C . VAL A 1 210 ? -0.665 4.641 -18.030 1.00 91.19 210 VAL A C 1
ATOM 1604 O O . VAL A 1 210 ? 0.118 3.836 -18.535 1.00 91.19 210 VAL A O 1
ATOM 1607 N N . TYR A 1 211 ? -0.822 5.870 -18.530 1.00 95.38 211 TYR A N 1
ATOM 1608 C CA . TYR A 1 211 ? -0.092 6.329 -19.711 1.00 95.38 211 TYR A CA 1
ATOM 1609 C C . TYR A 1 211 ? 1.396 6.506 -19.410 1.00 95.38 211 TYR A C 1
ATOM 1611 O O . TYR A 1 211 ? 2.226 6.151 -20.246 1.00 95.38 211 TYR A O 1
ATOM 1619 N N . GLY A 1 212 ? 1.742 6.960 -18.203 1.00 96.06 212 GLY A N 1
ATOM 1620 C CA . GLY A 1 212 ? 3.132 7.025 -17.757 1.00 96.06 212 GLY A CA 1
ATOM 1621 C C . GLY A 1 212 ? 3.771 5.650 -17.572 1.00 96.06 212 GLY A C 1
ATOM 1622 O O . GLY A 1 212 ? 4.949 5.457 -17.888 1.00 96.06 212 GLY A O 1
ATOM 1623 N N . VAL A 1 213 ? 2.985 4.656 -17.146 1.00 94.94 213 VAL A N 1
ATOM 1624 C CA . VAL A 1 213 ? 3.432 3.254 -17.102 1.00 94.94 213 VAL A CA 1
ATOM 1625 C C . VAL A 1 213 ? 3.730 2.740 -18.513 1.00 94.94 213 VAL A C 1
ATOM 1627 O O . VAL A 1 213 ? 4.807 2.192 -18.750 1.00 94.94 213 VAL A O 1
ATOM 1630 N N . ILE A 1 214 ? 2.816 2.948 -19.467 1.00 95.12 214 ILE A N 1
ATOM 1631 C CA . ILE A 1 214 ? 2.979 2.511 -20.865 1.00 95.12 214 ILE A CA 1
ATOM 1632 C C . ILE A 1 214 ? 4.199 3.172 -21.519 1.00 95.12 214 ILE A C 1
ATOM 1634 O O . ILE A 1 214 ? 4.989 2.493 -22.178 1.00 95.12 214 ILE A O 1
ATOM 1638 N N . ASP A 1 215 ? 4.379 4.475 -21.320 1.00 96.19 215 ASP A N 1
ATOM 1639 C CA . ASP A 1 215 ? 5.525 5.236 -21.823 1.00 96.19 215 ASP A CA 1
ATOM 1640 C C . ASP A 1 215 ? 6.854 4.681 -21.281 1.00 96.19 215 ASP A C 1
ATOM 1642 O O . ASP A 1 215 ? 7.772 4.358 -22.040 1.00 96.19 215 ASP A O 1
ATOM 1646 N N . THR A 1 216 ? 6.915 4.424 -19.973 1.00 95.31 216 THR A N 1
ATOM 1647 C CA . THR A 1 216 ? 8.080 3.808 -19.320 1.00 95.31 216 THR A CA 1
ATOM 1648 C C . THR A 1 216 ? 8.408 2.425 -19.905 1.00 95.31 216 THR A C 1
ATOM 1650 O O . THR A 1 216 ? 9.571 2.130 -20.195 1.00 95.31 216 THR A O 1
ATOM 1653 N N . LEU A 1 217 ? 7.398 1.574 -20.120 1.00 93.94 217 LEU A N 1
ATOM 1654 C CA . LEU A 1 217 ? 7.573 0.239 -20.712 1.00 93.94 217 LEU A CA 1
ATOM 1655 C C . LEU A 1 217 ? 7.999 0.299 -22.187 1.00 93.94 217 LEU A C 1
ATOM 1657 O O . LEU A 1 217 ? 8.826 -0.505 -22.631 1.00 93.94 217 LEU A O 1
ATOM 1661 N N . THR A 1 218 ? 7.473 1.264 -22.940 1.00 93.81 218 THR A N 1
ATOM 1662 C CA . THR A 1 218 ? 7.845 1.501 -24.342 1.00 93.81 218 THR A CA 1
ATOM 1663 C C . THR A 1 218 ? 9.316 1.888 -24.431 1.00 93.81 218 THR A C 1
ATOM 1665 O O . THR A 1 218 ? 10.083 1.250 -25.154 1.00 93.81 218 THR A O 1
ATOM 1668 N N . ARG A 1 219 ? 9.752 2.836 -23.592 1.00 92.25 219 ARG A N 1
ATOM 1669 C CA . ARG A 1 219 ? 11.156 3.249 -23.484 1.00 92.25 219 ARG A CA 1
ATOM 1670 C C . ARG A 1 219 ? 12.080 2.080 -23.149 1.00 92.25 219 ARG A C 1
ATOM 1672 O O . ARG A 1 219 ? 13.145 1.950 -23.752 1.00 92.25 219 ARG A O 1
ATOM 1679 N N . LEU A 1 220 ? 11.688 1.223 -22.204 1.00 90.56 220 LEU A N 1
ATOM 1680 C CA . LEU A 1 220 ? 12.461 0.030 -21.846 1.00 90.56 220 LEU A CA 1
ATOM 1681 C C . LEU A 1 220 ? 12.608 -0.926 -23.041 1.00 90.56 220 LEU A C 1
ATOM 1683 O O . LEU A 1 220 ? 13.704 -1.418 -23.311 1.00 90.56 220 LEU A O 1
ATOM 1687 N N . THR A 1 221 ? 11.520 -1.146 -23.779 1.00 89.00 221 THR A N 1
ATOM 1688 C CA . THR A 1 221 ? 11.500 -2.011 -24.967 1.00 89.00 221 THR A CA 1
ATOM 1689 C C . THR A 1 221 ? 12.380 -1.450 -26.086 1.00 89.00 221 THR A C 1
ATOM 1691 O O . THR A 1 221 ? 13.122 -2.196 -26.726 1.00 89.00 221 THR A O 1
ATOM 1694 N N . ASP A 1 222 ? 12.359 -0.136 -26.300 1.00 89.44 222 ASP A N 1
ATOM 1695 C CA . ASP A 1 222 ? 13.195 0.518 -27.309 1.00 89.44 222 ASP A CA 1
ATOM 1696 C C . ASP A 1 222 ? 14.679 0.528 -26.945 1.00 89.44 222 ASP A C 1
ATOM 1698 O O . ASP A 1 222 ? 15.520 0.331 -27.824 1.00 89.44 222 ASP A O 1
ATOM 1702 N N . LEU A 1 223 ? 15.020 0.680 -25.662 1.00 86.75 223 LEU A N 1
ATOM 1703 C CA . LEU A 1 223 ? 16.395 0.514 -25.183 1.00 86.75 223 LEU A CA 1
ATOM 1704 C C . LEU A 1 223 ? 16.894 -0.917 -25.398 1.00 86.75 223 LEU A C 1
ATOM 1706 O O . LEU A 1 223 ? 18.000 -1.104 -25.903 1.00 86.75 223 LEU A O 1
ATOM 1710 N N . ALA A 1 224 ? 16.073 -1.921 -25.078 1.00 84.00 224 ALA A N 1
ATOM 1711 C CA . ALA A 1 224 ? 16.414 -3.327 -25.298 1.00 84.00 224 ALA A CA 1
ATOM 1712 C C . ALA A 1 224 ? 16.604 -3.658 -26.790 1.00 84.00 224 ALA A C 1
ATOM 1714 O O . ALA A 1 224 ? 17.446 -4.481 -27.141 1.00 84.00 224 ALA A O 1
ATOM 1715 N N . ALA A 1 225 ? 15.862 -2.986 -27.671 1.00 85.75 225 ALA A N 1
ATOM 1716 C CA . ALA A 1 225 ? 15.985 -3.129 -29.118 1.00 85.75 225 ALA A CA 1
ATOM 1717 C C . ALA A 1 225 ? 17.094 -2.262 -29.751 1.00 85.75 225 ALA A C 1
ATOM 1719 O O . ALA A 1 225 ? 17.246 -2.278 -30.972 1.00 85.75 225 ALA A O 1
ATOM 1720 N N . GLY A 1 226 ? 17.838 -1.476 -28.961 1.00 81.25 226 GLY A N 1
ATOM 1721 C CA . GLY A 1 226 ? 18.870 -0.559 -29.461 1.00 81.25 226 GLY A CA 1
ATOM 1722 C C . GLY A 1 226 ? 18.328 0.631 -30.266 1.00 81.25 226 GLY A C 1
ATOM 1723 O O . GLY A 1 226 ? 19.080 1.261 -31.005 1.00 81.25 226 GLY A O 1
ATOM 1724 N N . ARG A 1 227 ? 17.030 0.935 -30.150 1.00 75.56 227 ARG A N 1
ATOM 1725 C CA . ARG A 1 227 ? 16.343 2.009 -30.890 1.00 75.56 227 ARG A CA 1
ATOM 1726 C C . ARG A 1 227 ? 16.343 3.355 -30.167 1.00 75.56 227 ARG A C 1
ATOM 1728 O O . ARG A 1 227 ? 16.030 4.368 -30.782 1.00 75.56 227 ARG A O 1
ATOM 1735 N N . ALA A 1 228 ? 16.701 3.377 -28.887 1.00 61.78 228 ALA A N 1
ATOM 1736 C CA . ALA A 1 228 ? 16.785 4.598 -28.097 1.00 61.78 228 ALA A CA 1
ATOM 1737 C C . ALA A 1 228 ? 18.240 5.083 -27.963 1.00 61.78 228 ALA A C 1
ATOM 1739 O O . ALA A 1 228 ? 19.122 4.343 -27.522 1.00 61.78 228 ALA A O 1
ATOM 1740 N N . THR A 1 229 ? 18.493 6.348 -28.305 1.00 49.78 229 THR A N 1
ATOM 1741 C CA . THR A 1 229 ? 19.748 7.044 -27.986 1.00 49.78 229 THR A CA 1
ATOM 1742 C C . THR A 1 229 ? 19.847 7.286 -26.480 1.00 49.78 229 THR A C 1
ATOM 1744 O O . THR A 1 229 ? 18.891 7.763 -25.866 1.00 49.78 229 THR A O 1
ATOM 1747 N N . LYS A 1 230 ? 21.007 6.968 -25.882 1.00 47.56 230 LYS A N 1
ATOM 1748 C CA . LYS A 1 230 ? 21.352 7.407 -24.519 1.00 47.56 230 LYS A CA 1
ATOM 1749 C C . LYS A 1 230 ? 21.190 8.932 -24.443 1.00 47.56 230 LYS A C 1
ATOM 1751 O O . LYS A 1 230 ? 21.747 9.624 -25.294 1.00 47.56 230 LYS A O 1
ATOM 1756 N N . LEU A 1 231 ? 20.418 9.409 -23.464 1.00 47.72 231 LEU A N 1
ATOM 1757 C CA . LEU A 1 231 ? 20.478 10.798 -23.001 1.00 47.72 231 LEU A CA 1
ATOM 1758 C C . LEU A 1 231 ? 21.707 10.954 -22.106 1.00 47.72 231 LEU A C 1
ATOM 1760 O O . LEU A 1 231 ? 21.943 10.019 -21.304 1.00 47.72 231 LEU A O 1
#

Secondary structure (DSSP, 8-state):
--EE-SS-HHHHHHHHHHTTS-STTSS-EEEGGGTEEEETTEEEESS--TTHHHHHHHHHHHHHHTTPEEPPPB--GGGTPPPPPTTEEEEBTT-SS-EEEES-HHHHHHHHHHHHHHHHHTT---EEEE-TTSSEEEEESSSSTTHHHHHHHHHHHHH-SS---EEEEEEEGGG---GGGSEEEEEEEEEE--HHHHHH-SEE-SS-HHHHHHHHHHHHHHHHTT-SPP-

Organism: NCBI:txid698759

Foldseek 3Di:
DAEADLFADVLRQVVCVVVPVDHQLSHKYQYNLQQWIQHNNDIDRPAAAPCPVVLVVQLVVLLVVVQAAEDEAWADVVSVTDADDQRYKYWHPRDGHKIKIFYDLVSLVVSVVSVVVVCVVVVFAWDWDADPVRGMIIIHRHNDQLVNNQVNQLVVQVPDPDLQQAEFEEQEPSRDHQVVSSHAYEYEQNRPDDPVSVVRHPYYAPHHDVVRVVVVVVVVVCVVVVNDDDD

Radius of gyration: 18.8 Å; chains: 1; bounding box: 45×36×56 Å

Sequence (231 aa):
MGLCSDSPLEQLRDFGRHIRLGEPAEFPVVAENGNVADIDGQVRVLTPFAALTEVRSAVAALASAYGLQQADETLAPEFGGIRPGPDRWAFGANRRASVSVFGPRDFLTAVRKSLQDWAEEHSTEISLESSPDGLYLGIHPYRQVGSGKRRTLAMLASSQSSKNELLMIGNSLADWVPVRHGVRCAFVTDSTIPDDVRAEAWYVSAQPDVYGVIDTLTRLTDLAAGRATKL